Protein AF-A0A5M9JJH5-F1 (afdb_monomer_lite)

Secondary structure (DSSP, 8-state):
----------TT--PPPS----S---S---PPPPPTTS---SS-TT-----PPPPTT-EEEE--GGGHHHHHHHHHHHTTT-HHHHHHH-GGGGSHHHHHHHHHHHHHHHHHHHHHHTT-SS---EEEEEEEEEEETTEEEEEEEEEEEEE------SS-----SS----S------HHHHHHHH-TT--HHHHIIIIIHHHHHHHHHHTTS-EEEEEEEEE-GGGTTSSHHHHHHHHHHHHHHHHT-EEEEEEPTTTHHHHHHTT-EEEEEEEEEGGGSTT-TT--EEEEEEEEE--HHHHHHHHHTT--------

pLDDT: mean 75.4, std 25.7, range [24.25, 98.5]

Radius of gyration: 23.43 Å; chains: 1; bounding box: 76×48×74 Å

InterPro domains:
  IPR000182 GNAT domain [PF13508] (214-268)
  IPR000182 GNAT domain [PS51186] (164-299)
  IPR016181 Acyl-CoA N-acyltransferase [SSF55729] (57-274)
  IPR052523 Trichothecene Biosynthesis Acetyltransferases [PTHR42791] (56-299)

Organism: Monilinia fructicola (NCBI:txid38448)

Structure (mmCIF, N/CA/C/O backbone):
data_AF-A0A5M9JJH5-F1
#
_entry.id   AF-A0A5M9JJH5-F1
#
loop_
_atom_site.group_PDB
_atom_site.id
_atom_site.type_symbol
_atom_site.label_atom_id
_atom_site.label_alt_id
_atom_site.label_comp_id
_atom_site.label_asym_id
_atom_site.label_entity_id
_atom_site.label_seq_id
_atom_site.pdbx_PDB_ins_code
_atom_site.Cartn_x
_atom_site.Cartn_y
_atom_site.Cartn_z
_atom_site.occupancy
_atom_site.B_iso_or_equiv
_atom_site.auth_seq_id
_atom_site.auth_comp_id
_atom_site.auth_asym_id
_atom_site.auth_atom_id
_atom_site.pdbx_PDB_model_num
ATOM 1 N N . MET A 1 1 ? 22.892 1.926 -42.887 1.00 32.06 1 MET A N 1
ATOM 2 C CA . MET A 1 1 ? 23.538 0.620 -42.668 1.00 32.06 1 MET A CA 1
ATOM 3 C C . MET A 1 1 ? 22.404 -0.319 -42.321 1.00 32.06 1 MET A C 1
ATOM 5 O O . MET A 1 1 ? 21.942 -0.323 -41.190 1.00 32.06 1 MET A O 1
ATOM 9 N N . GLU A 1 2 ? 21.822 -0.912 -43.356 1.00 24.25 2 GLU A N 1
ATOM 10 C CA . GLU A 1 2 ? 20.716 -1.862 -43.245 1.00 24.25 2 GLU A CA 1
ATOM 11 C C . GLU A 1 2 ? 21.278 -3.147 -42.627 1.00 24.25 2 GLU A C 1
ATOM 13 O O . GLU A 1 2 ? 22.281 -3.666 -43.114 1.00 24.25 2 GLU A O 1
ATOM 18 N N . MET A 1 3 ? 20.700 -3.607 -41.517 1.00 24.28 3 MET A N 1
ATOM 19 C CA . MET A 1 3 ? 20.957 -4.950 -40.998 1.00 24.28 3 MET A CA 1
ATOM 20 C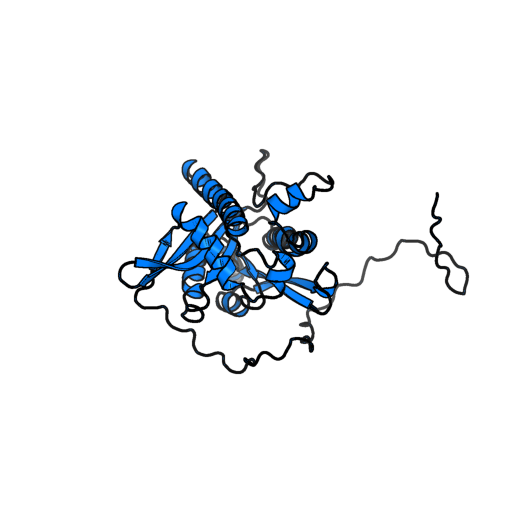 C . MET A 1 3 ? 19.825 -5.846 -41.477 1.00 24.28 3 MET A C 1
ATOM 22 O O . MET A 1 3 ? 18.683 -5.708 -41.042 1.00 24.28 3 MET A O 1
ATOM 26 N N . GLU A 1 4 ? 20.170 -6.723 -42.414 1.00 26.84 4 GLU A N 1
ATOM 27 C CA . GLU A 1 4 ? 19.338 -7.822 -42.878 1.00 26.84 4 GLU A CA 1
ATOM 28 C C . GLU A 1 4 ? 19.065 -8.802 -41.728 1.00 26.84 4 GLU A C 1
ATOM 30 O O . GLU A 1 4 ? 19.949 -9.154 -40.947 1.00 26.84 4 GLU A O 1
ATOM 35 N N . MET A 1 5 ? 17.808 -9.220 -41.626 1.00 27.16 5 MET A N 1
ATOM 36 C CA . MET A 1 5 ? 17.307 -10.176 -40.647 1.00 27.16 5 MET A CA 1
ATOM 37 C C . MET A 1 5 ? 17.487 -11.585 -41.228 1.00 27.16 5 MET A C 1
ATOM 39 O O . MET A 1 5 ? 16.765 -11.974 -42.146 1.00 27.16 5 MET A O 1
ATOM 43 N N . GLU A 1 6 ? 18.476 -12.338 -40.738 1.00 28.30 6 GLU A N 1
ATOM 44 C CA . GLU A 1 6 ? 18.686 -13.737 -41.130 1.00 28.30 6 GLU A CA 1
ATOM 45 C C . GLU A 1 6 ? 17.509 -14.610 -40.665 1.00 28.30 6 GLU A C 1
ATOM 47 O O . GLU A 1 6 ? 17.193 -14.700 -39.477 1.00 28.30 6 GLU A O 1
ATOM 52 N N . MET A 1 7 ? 16.855 -15.272 -41.622 1.00 31.39 7 MET A N 1
ATOM 53 C CA . MET A 1 7 ? 15.840 -16.289 -41.363 1.00 31.39 7 MET A CA 1
ATOM 54 C C . MET A 1 7 ? 16.507 -17.624 -41.018 1.00 31.39 7 MET A C 1
ATOM 56 O O . MET A 1 7 ? 17.277 -18.167 -41.810 1.00 31.39 7 MET A O 1
ATOM 60 N N . VAL A 1 8 ? 16.166 -18.186 -39.858 1.00 33.19 8 VAL A N 1
ATOM 61 C CA . VAL A 1 8 ? 16.552 -19.547 -39.465 1.00 33.19 8 VAL A CA 1
ATOM 62 C C . VAL A 1 8 ? 15.712 -20.548 -40.265 1.00 33.19 8 VAL A C 1
ATOM 64 O O . VAL A 1 8 ? 14.492 -20.595 -40.123 1.00 33.19 8 VAL A O 1
ATOM 67 N N . VAL A 1 9 ? 16.371 -21.339 -41.114 1.00 36.34 9 VAL A N 1
ATOM 68 C CA . VAL A 1 9 ? 15.777 -22.428 -41.908 1.00 36.34 9 VAL A CA 1
ATOM 69 C C . VAL A 1 9 ? 16.130 -23.760 -41.246 1.00 36.34 9 VAL A C 1
ATOM 71 O O . VAL A 1 9 ? 17.288 -23.982 -40.889 1.00 36.34 9 VAL A O 1
ATOM 74 N N . ASP A 1 10 ? 15.163 -24.657 -41.079 1.00 46.28 10 ASP A N 1
ATOM 75 C CA . ASP A 1 10 ? 15.410 -26.023 -40.623 1.00 46.28 10 ASP A CA 1
ATOM 76 C C . ASP A 1 10 ? 15.850 -26.938 -41.784 1.00 46.28 10 ASP A C 1
ATOM 78 O O . ASP A 1 10 ? 15.651 -26.652 -42.969 1.00 46.28 10 ASP A O 1
ATOM 82 N N . GLY A 1 11 ? 16.505 -28.053 -41.439 1.00 45.31 11 GLY A N 1
ATOM 83 C CA . GLY A 1 11 ? 17.268 -28.922 -42.350 1.00 45.31 11 GLY A CA 1
ATOM 84 C C . GLY A 1 11 ? 16.489 -29.654 -43.453 1.00 45.31 11 GLY A C 1
ATOM 85 O O . GLY A 1 11 ? 17.052 -30.556 -44.062 1.00 45.31 11 GLY A O 1
ATOM 86 N N . ASN A 1 12 ? 15.234 -29.281 -43.723 1.00 49.31 12 ASN A N 1
ATOM 87 C CA . ASN A 1 12 ? 14.407 -29.830 -44.802 1.00 49.31 12 ASN A CA 1
ATOM 88 C C . ASN A 1 12 ? 13.787 -28.765 -45.735 1.00 49.31 12 ASN A C 1
ATOM 90 O O . ASN A 1 12 ? 13.032 -29.131 -46.634 1.00 49.31 12 ASN A O 1
ATOM 94 N N . GLY A 1 13 ? 14.114 -27.474 -45.587 1.00 39.94 13 GLY A N 1
ATOM 95 C CA . GLY A 1 13 ? 13.860 -26.466 -46.627 1.00 39.94 13 GLY A CA 1
ATOM 96 C C . GLY A 1 13 ? 12.387 -26.171 -46.948 1.00 39.94 13 GLY A C 1
ATOM 97 O O . GLY A 1 13 ? 12.059 -25.959 -48.116 1.00 39.94 13 GLY A O 1
ATOM 98 N N . VAL A 1 14 ? 11.499 -26.128 -45.945 1.00 40.59 14 VAL A N 1
ATOM 99 C CA . VAL A 1 14 ? 10.090 -25.726 -46.128 1.00 40.59 14 VAL A CA 1
ATOM 100 C C . VAL A 1 14 ? 9.778 -24.461 -45.311 1.00 40.59 14 VAL A C 1
ATOM 102 O O . VAL A 1 14 ? 9.978 -24.467 -44.100 1.00 40.59 14 VAL A O 1
ATOM 105 N N . PRO A 1 15 ? 9.251 -23.381 -45.921 1.00 32.69 15 PRO A N 1
ATOM 106 C CA . PRO A 1 15 ? 8.859 -22.177 -45.188 1.00 32.69 15 PRO A CA 1
ATOM 107 C C . PRO A 1 15 ? 7.566 -22.411 -44.385 1.00 32.69 15 PRO A C 1
ATOM 109 O O . PRO A 1 15 ? 6.549 -22.818 -44.950 1.00 32.69 15 PRO A O 1
ATOM 112 N N . GLN A 1 16 ? 7.575 -22.139 -43.074 1.00 33.06 16 GLN A N 1
ATOM 113 C CA . GLN A 1 16 ? 6.372 -22.216 -42.235 1.00 33.06 16 GLN A CA 1
ATOM 114 C C . GLN A 1 16 ? 5.594 -20.888 -42.218 1.00 33.06 16 GLN A C 1
ATOM 116 O O . GLN A 1 16 ? 6.149 -19.823 -41.965 1.00 33.06 16 GLN A O 1
ATOM 121 N N . SER A 1 17 ? 4.288 -20.973 -42.490 1.00 31.92 17 SER A N 1
ATOM 122 C CA . SER A 1 17 ? 3.314 -19.870 -42.472 1.00 31.92 17 SER A CA 1
ATOM 123 C C . SER A 1 17 ? 2.729 -19.654 -41.062 1.00 31.92 17 SER A C 1
ATOM 125 O O . SER A 1 17 ? 2.442 -20.640 -40.379 1.00 31.92 17 SER A O 1
ATOM 127 N N . PRO A 1 18 ? 2.453 -18.409 -40.624 1.00 32.44 18 PRO A N 1
ATOM 128 C CA . PRO A 1 18 ? 2.068 -18.110 -39.247 1.00 32.44 18 PRO A CA 1
ATOM 129 C C . PRO A 1 18 ? 0.543 -18.110 -39.046 1.00 32.44 18 PRO A C 1
ATOM 131 O O . PRO A 1 18 ? -0.038 -17.053 -38.877 1.00 32.44 18 PRO A O 1
ATOM 134 N N . HIS A 1 19 ? -0.132 -19.266 -39.033 1.00 29.44 19 HIS A N 1
ATOM 135 C CA . HIS A 1 19 ? -1.530 -19.350 -38.560 1.00 29.44 19 HIS A CA 1
ATOM 136 C C . HIS A 1 19 ? -1.913 -20.763 -38.089 1.00 29.44 19 HIS A C 1
ATOM 138 O O . HIS A 1 19 ? -2.525 -21.503 -38.846 1.00 29.44 19 HIS A O 1
ATOM 144 N N . THR A 1 20 ? -1.612 -21.120 -36.832 1.00 28.53 20 THR A N 1
ATOM 145 C CA . THR A 1 20 ? -2.436 -22.054 -36.022 1.00 28.53 20 THR A CA 1
ATOM 146 C C . THR A 1 20 ? -1.945 -22.099 -34.571 1.00 28.53 20 THR A C 1
ATOM 148 O O . THR A 1 20 ? -1.118 -22.930 -34.220 1.00 28.53 20 THR A O 1
ATOM 151 N N . LEU A 1 21 ? -2.473 -21.232 -33.705 1.00 28.77 21 LEU A N 1
ATOM 152 C CA . LEU A 1 21 ? -2.445 -21.427 -32.248 1.00 28.77 21 LEU A CA 1
ATOM 153 C C . LEU A 1 21 ? -3.796 -20.990 -31.670 1.00 28.77 21 LEU A C 1
ATOM 155 O O . LEU A 1 21 ? -3.929 -19.979 -30.994 1.00 28.77 21 LEU A O 1
ATOM 159 N N . SER A 1 22 ? -4.828 -21.763 -31.992 1.00 30.72 22 SER A N 1
ATOM 160 C CA . SER A 1 22 ? -6.084 -21.800 -31.247 1.00 30.72 22 SER A CA 1
ATOM 161 C C . SER A 1 22 ? -6.379 -23.266 -30.950 1.00 30.72 22 SER A C 1
ATOM 163 O O . SER A 1 22 ? -6.164 -24.120 -31.808 1.00 30.72 22 SER A O 1
ATOM 165 N N . ALA A 1 23 ? -6.842 -23.526 -29.728 1.00 29.17 23 ALA A N 1
ATOM 166 C CA . ALA A 1 23 ? -7.040 -24.824 -29.082 1.00 29.17 23 ALA A CA 1
ATOM 167 C C . ALA A 1 23 ? -5.772 -25.469 -28.499 1.00 29.17 23 ALA A C 1
ATOM 169 O O . ALA A 1 23 ? -5.137 -26.289 -29.158 1.00 29.17 23 ALA A O 1
ATOM 170 N N . LYS A 1 24 ? -5.466 -25.147 -27.226 1.00 26.84 24 LYS A N 1
ATOM 171 C CA . LYS A 1 24 ? -4.917 -26.094 -26.223 1.00 26.84 24 LYS A CA 1
ATOM 172 C C . LYS A 1 24 ? -4.717 -25.504 -24.811 1.00 26.84 24 LYS A C 1
ATOM 174 O O . LYS A 1 24 ? -3.688 -25.748 -24.213 1.00 26.84 24 LYS A O 1
ATOM 179 N N . TYR A 1 25 ? -5.698 -24.817 -24.216 1.00 26.05 25 TYR A N 1
ATOM 180 C CA . TYR A 1 25 ? -5.723 -24.651 -22.747 1.00 26.05 25 TYR A CA 1
ATOM 181 C C . TYR A 1 25 ? -7.154 -24.694 -22.214 1.00 26.05 25 TYR A C 1
ATOM 183 O O . TYR A 1 25 ? -7.771 -23.694 -21.873 1.00 26.05 25 TYR A O 1
ATOM 191 N N . SER A 1 26 ? -7.690 -25.907 -22.159 1.00 25.95 26 SER A N 1
ATOM 192 C CA . SER A 1 26 ? -8.779 -26.256 -21.258 1.00 25.95 26 SER A CA 1
ATOM 193 C C . SER A 1 26 ? -8.407 -27.613 -20.685 1.00 25.95 26 SER A C 1
ATOM 195 O O . SER A 1 26 ? -8.472 -28.592 -21.419 1.00 25.95 26 SER A O 1
ATOM 197 N N . THR A 1 27 ? -7.876 -27.648 -19.456 1.00 25.95 27 THR A N 1
ATOM 198 C CA . THR A 1 27 ? -7.946 -28.760 -18.483 1.00 25.95 27 THR A CA 1
ATOM 199 C C . THR A 1 27 ? -7.231 -28.339 -17.188 1.00 25.95 27 THR A C 1
ATOM 201 O O . THR A 1 27 ? -6.020 -28.180 -17.170 1.00 25.95 27 THR A O 1
ATOM 204 N N . MET A 1 28 ? -8.038 -28.178 -16.135 1.00 25.42 28 MET A N 1
ATOM 205 C CA . MET A 1 28 ? -7.792 -28.412 -14.702 1.00 25.42 28 MET A CA 1
ATOM 206 C C . MET A 1 28 ? -6.570 -27.809 -13.983 1.00 25.42 28 MET A C 1
ATOM 208 O O . MET A 1 28 ? -5.410 -28.077 -14.274 1.00 25.42 28 MET A O 1
ATOM 212 N N . ALA A 1 29 ? -6.910 -27.090 -12.911 1.00 33.28 29 ALA A N 1
ATOM 213 C CA . ALA A 1 29 ? -6.044 -26.614 -11.849 1.00 33.28 29 ALA A CA 1
ATOM 214 C C . ALA A 1 29 ? -5.210 -27.736 -11.206 1.00 33.28 29 ALA A C 1
ATOM 216 O O . ALA A 1 29 ? -5.748 -28.692 -10.646 1.00 33.28 29 ALA A O 1
ATOM 217 N N . ALA A 1 30 ? -3.895 -27.544 -11.207 1.00 24.77 30 ALA A N 1
ATOM 218 C CA . ALA A 1 30 ? -2.965 -28.156 -10.271 1.00 24.77 30 ALA A CA 1
ATOM 219 C C . ALA A 1 30 ? -2.067 -27.038 -9.725 1.00 24.77 30 ALA A C 1
ATOM 221 O O . ALA A 1 30 ? -1.594 -26.196 -10.487 1.00 24.77 30 ALA A O 1
ATOM 222 N N . ALA A 1 31 ? -1.878 -27.000 -8.404 1.00 26.27 31 ALA A N 1
ATOM 223 C CA . ALA A 1 31 ? -0.967 -26.056 -7.766 1.00 26.27 31 ALA A CA 1
ATOM 224 C C . ALA A 1 31 ? 0.457 -26.233 -8.334 1.00 26.27 31 ALA A C 1
ATOM 226 O O . ALA A 1 31 ? 0.887 -27.378 -8.511 1.00 26.27 31 ALA A O 1
ATOM 227 N N . PRO A 1 32 ? 1.193 -25.145 -8.628 1.00 32.25 32 PRO A N 1
ATOM 228 C CA . PRO A 1 32 ? 2.551 -25.256 -9.142 1.00 32.25 32 PRO A CA 1
ATOM 229 C C . PRO A 1 32 ? 3.484 -25.892 -8.095 1.00 32.25 32 PRO A C 1
ATOM 231 O O . PRO A 1 32 ? 3.280 -25.709 -6.889 1.00 32.25 32 PRO A O 1
ATOM 234 N N . PRO A 1 33 ? 4.506 -26.651 -8.530 1.00 28.66 33 PRO A N 1
ATOM 235 C CA . PRO A 1 33 ? 5.471 -27.265 -7.627 1.00 28.66 33 PRO A CA 1
ATOM 236 C C . PRO A 1 33 ? 6.243 -26.193 -6.845 1.00 28.66 33 PRO A C 1
ATOM 238 O O . PRO A 1 33 ? 6.634 -25.160 -7.387 1.00 28.66 33 PRO A O 1
ATOM 241 N N . SER A 1 34 ? 6.474 -26.456 -5.558 1.00 33.91 34 SER A N 1
ATOM 242 C CA . SER A 1 34 ? 7.257 -25.610 -4.654 1.00 33.91 34 SER A CA 1
ATOM 243 C C . SER A 1 34 ? 8.650 -25.315 -5.225 1.00 33.91 34 SER A C 1
ATOM 245 O O . SER A 1 34 ? 9.389 -26.244 -5.550 1.00 33.91 34 SER A O 1
ATOM 247 N N . ASN A 1 35 ? 9.009 -24.032 -5.320 1.00 39.19 35 ASN A N 1
ATOM 248 C CA . ASN A 1 35 ? 10.294 -23.557 -5.834 1.00 39.19 35 ASN A CA 1
ATOM 249 C C . ASN A 1 35 ? 11.454 -23.951 -4.883 1.00 39.19 35 ASN A C 1
ATOM 251 O O . ASN A 1 35 ? 11.469 -23.489 -3.741 1.00 39.19 35 ASN A O 1
ATOM 255 N N . PRO A 1 36 ? 12.436 -24.766 -5.317 1.00 32.47 36 PRO A N 1
ATOM 256 C CA . PRO A 1 36 ? 13.518 -25.266 -4.461 1.00 32.47 36 PRO A CA 1
ATOM 257 C C . PRO A 1 36 ? 14.659 -24.258 -4.207 1.00 32.47 36 PRO A C 1
ATOM 259 O O . PRO A 1 36 ? 15.616 -24.605 -3.520 1.00 32.47 36 PRO A O 1
ATOM 262 N N . HIS A 1 37 ? 14.579 -23.030 -4.740 1.00 35.00 37 HIS A N 1
ATOM 263 C CA . HIS A 1 37 ? 15.648 -22.019 -4.665 1.00 35.00 37 HIS A CA 1
ATOM 264 C C . HIS A 1 37 ? 15.347 -20.798 -3.780 1.00 35.00 37 HIS A C 1
ATOM 266 O O . HIS A 1 37 ? 16.079 -19.815 -3.835 1.00 35.00 37 HIS A O 1
ATOM 272 N N . LEU A 1 38 ? 14.322 -20.850 -2.926 1.00 38.91 38 LEU A N 1
ATOM 273 C CA . LEU A 1 38 ? 14.238 -19.897 -1.815 1.00 38.91 38 LEU A CA 1
ATOM 274 C C . LEU A 1 38 ? 15.425 -20.150 -0.867 1.00 38.91 38 LEU A C 1
ATOM 276 O O . LEU A 1 38 ? 15.593 -21.296 -0.436 1.00 38.91 38 LEU A O 1
ATOM 280 N N . PRO A 1 39 ? 16.246 -19.140 -0.516 1.00 29.83 39 PRO A N 1
ATOM 281 C CA . PRO A 1 39 ? 17.215 -19.306 0.555 1.00 29.83 39 PRO A CA 1
ATOM 282 C C . PRO A 1 39 ? 16.475 -19.790 1.805 1.00 29.83 39 PRO A C 1
ATOM 284 O O . PRO A 1 39 ? 15.412 -19.275 2.162 1.00 29.83 39 PRO A O 1
ATOM 287 N N . SER A 1 40 ? 17.017 -20.821 2.454 1.00 30.72 40 SER A N 1
ATOM 288 C CA . SER A 1 40 ? 16.496 -21.336 3.714 1.00 30.72 40 SER A CA 1
ATOM 289 C C . SER A 1 40 ? 16.583 -20.232 4.764 1.00 30.72 40 SER A C 1
ATOM 291 O O . SER A 1 40 ? 17.630 -20.011 5.372 1.00 30.72 40 SER A O 1
ATOM 293 N N . ASN A 1 41 ? 15.481 -19.516 4.955 1.00 37.75 41 ASN A N 1
ATOM 294 C CA . ASN A 1 41 ? 15.308 -18.603 6.067 1.00 37.75 41 ASN A CA 1
ATOM 295 C C . ASN A 1 41 ? 15.400 -19.438 7.364 1.00 37.75 41 ASN A C 1
ATOM 297 O O . ASN A 1 41 ? 14.732 -20.474 7.443 1.00 37.75 41 ASN A O 1
ATOM 301 N N . PRO A 1 42 ? 16.170 -19.036 8.394 1.00 30.44 42 PRO A N 1
ATOM 302 C CA . PRO A 1 42 ? 16.177 -19.706 9.703 1.00 30.44 42 PRO A CA 1
ATOM 303 C C . PRO A 1 42 ? 14.802 -19.743 10.405 1.00 30.44 42 PRO A C 1
ATOM 305 O O . PRO A 1 42 ? 14.672 -20.304 11.492 1.00 30.44 42 PRO A O 1
ATOM 308 N N . HIS A 1 43 ? 13.758 -19.200 9.780 1.00 34.25 43 HIS A N 1
ATOM 309 C CA . HIS A 1 43 ? 12.361 -19.382 10.144 1.00 34.25 43 HIS A CA 1
ATOM 310 C C . HIS A 1 43 ? 11.675 -20.333 9.156 1.00 34.25 43 HIS A C 1
ATOM 312 O O . HIS A 1 43 ? 10.921 -19.920 8.274 1.00 34.25 43 HIS A O 1
ATOM 318 N N . THR A 1 44 ? 11.956 -21.628 9.305 1.00 28.41 44 THR A N 1
ATOM 319 C CA . THR A 1 44 ? 11.172 -22.701 8.689 1.00 28.41 44 THR A CA 1
ATOM 320 C C . THR A 1 44 ? 9.703 -22.612 9.108 1.00 28.41 44 THR A C 1
ATOM 322 O O . THR A 1 44 ? 9.358 -22.124 10.188 1.00 28.41 44 THR A O 1
ATOM 325 N N . LEU A 1 45 ? 8.836 -23.116 8.229 1.00 33.47 45 LEU A N 1
ATOM 326 C CA . LEU A 1 45 ? 7.370 -23.136 8.287 1.00 33.47 45 LEU A CA 1
ATOM 327 C C . LEU A 1 45 ? 6.760 -23.938 9.467 1.00 33.47 45 LEU A C 1
ATOM 329 O O . LEU A 1 45 ? 5.599 -24.326 9.398 1.00 33.47 45 LEU A O 1
ATOM 333 N N . ASP A 1 46 ? 7.505 -24.147 10.554 1.00 27.17 46 ASP A N 1
ATOM 334 C CA . ASP A 1 46 ? 7.125 -24.970 11.711 1.00 27.17 46 ASP A CA 1
ATOM 335 C C . ASP A 1 46 ? 6.789 -24.159 12.976 1.00 27.17 46 ASP A C 1
ATOM 337 O O . ASP A 1 46 ? 6.648 -24.713 14.065 1.00 27.17 46 ASP A O 1
ATOM 341 N N . SER A 1 47 ? 6.593 -22.840 12.876 1.00 31.56 47 SER A N 1
ATOM 342 C CA . SER A 1 47 ? 6.049 -22.067 14.003 1.00 31.56 47 SER A CA 1
ATOM 343 C C . SER A 1 47 ? 5.028 -21.018 13.566 1.00 31.56 47 SER A C 1
ATOM 345 O O . SER A 1 47 ? 5.256 -19.809 13.586 1.00 31.56 47 SER A O 1
ATOM 347 N N . VAL A 1 48 ? 3.816 -21.468 13.230 1.00 39.78 48 VAL A N 1
ATOM 348 C CA . VAL A 1 48 ? 2.647 -20.581 13.332 1.00 39.78 48 VAL A CA 1
ATOM 349 C C . VAL A 1 48 ? 2.351 -20.397 14.821 1.00 39.78 48 VAL A C 1
ATOM 351 O O . VAL A 1 48 ? 1.477 -21.044 15.391 1.00 39.78 48 VAL A O 1
ATOM 354 N N . GLY A 1 49 ? 3.127 -19.527 15.471 1.00 38.44 49 GLY A N 1
ATOM 355 C CA . GLY A 1 49 ? 2.793 -19.024 16.797 1.00 38.44 49 GLY A CA 1
ATOM 356 C C . GLY A 1 49 ? 1.410 -18.354 16.776 1.00 38.44 49 GLY A C 1
ATOM 357 O O . GLY A 1 49 ? 0.980 -17.865 15.720 1.00 38.44 49 GLY A O 1
ATOM 358 N N . PRO A 1 50 ? 0.693 -18.330 17.913 1.00 43.66 50 PRO A N 1
ATOM 359 C CA . PRO A 1 50 ? -0.602 -17.665 18.001 1.00 43.66 50 PRO A CA 1
ATOM 360 C C . PRO A 1 50 ? -0.483 -16.213 17.520 1.00 43.66 50 PRO A C 1
ATOM 362 O O . PRO A 1 50 ? 0.522 -15.546 17.768 1.00 43.66 50 PRO A O 1
ATOM 365 N N . LEU A 1 51 ? -1.503 -15.731 16.800 1.00 57.59 51 LEU A N 1
ATOM 366 C CA . LEU A 1 51 ? -1.634 -14.313 16.457 1.00 57.59 51 LEU A CA 1
ATOM 367 C C . LEU A 1 51 ? -1.511 -13.510 17.758 1.00 57.59 51 LEU A C 1
ATOM 369 O O . LEU A 1 51 ? -2.344 -13.667 18.650 1.00 57.59 51 LEU A O 1
ATOM 373 N N . GLY A 1 52 ? -0.452 -12.708 17.890 1.00 61.16 52 GLY A N 1
ATOM 374 C CA . GLY A 1 52 ? -0.257 -11.884 19.074 1.00 61.16 52 GLY A CA 1
ATOM 375 C C . GLY A 1 52 ? -1.429 -10.925 19.239 1.00 61.16 52 GLY A C 1
ATOM 376 O O . GLY A 1 52 ? -1.984 -10.421 18.260 1.00 61.16 52 GLY A O 1
ATOM 377 N N . THR A 1 53 ? -1.831 -10.691 20.483 1.00 71.56 53 THR A N 1
ATOM 378 C CA . THR A 1 53 ? -2.863 -9.705 20.789 1.00 71.56 53 THR A CA 1
ATOM 379 C C . THR A 1 53 ? -2.305 -8.294 20.604 1.00 71.56 53 THR A C 1
ATOM 381 O O . THR A 1 53 ? -1.186 -8.042 21.063 1.00 71.56 53 THR A O 1
ATOM 384 N N . PRO A 1 54 ? -3.078 -7.365 20.016 1.00 75.19 54 PRO A N 1
ATOM 385 C CA . PRO A 1 54 ? -2.698 -5.959 19.948 1.00 75.19 54 PRO A CA 1
ATOM 386 C C . PRO A 1 54 ? -2.315 -5.388 21.311 1.00 75.19 54 PRO A C 1
ATOM 388 O O . PRO A 1 54 ? -2.917 -5.784 22.317 1.00 75.19 54 PRO A O 1
ATOM 391 N N . PRO A 1 55 ? -1.358 -4.439 21.364 1.00 78.88 55 PRO A N 1
ATOM 392 C CA . PRO A 1 55 ? -1.093 -3.694 22.586 1.00 78.88 55 PRO A CA 1
ATOM 393 C C . PRO A 1 55 ? -2.397 -3.088 23.111 1.00 78.88 55 PRO A C 1
ATOM 395 O O . PRO A 1 55 ? -3.180 -2.538 22.336 1.00 78.88 55 PRO A O 1
ATOM 398 N N . LYS A 1 56 ? -2.639 -3.183 24.425 1.00 72.94 56 LYS A N 1
ATOM 399 C CA . LYS A 1 56 ? -3.890 -2.708 25.049 1.00 72.94 56 LYS A CA 1
ATOM 400 C C . LYS A 1 56 ? -4.165 -1.220 24.808 1.00 72.94 56 LYS A C 1
ATOM 402 O O . LYS A 1 56 ? -5.319 -0.813 24.837 1.00 72.94 56 LYS A O 1
ATOM 407 N N . GLU A 1 57 ? -3.121 -0.437 24.561 1.00 84.75 57 GLU A N 1
ATOM 408 C CA . GLU A 1 57 ? -3.187 1.012 24.350 1.00 84.75 57 GLU A CA 1
ATOM 409 C C . GLU A 1 57 ? -3.186 1.406 22.863 1.00 84.75 57 GLU A C 1
ATOM 411 O O . GLU A 1 57 ? -3.174 2.591 22.543 1.00 84.75 57 GLU A O 1
ATOM 416 N N . MET A 1 58 ? -3.206 0.435 21.942 1.00 93.88 58 MET A N 1
ATOM 417 C CA . MET A 1 58 ? -3.222 0.718 20.508 1.00 93.88 58 MET A CA 1
ATOM 418 C C . MET A 1 58 ? -4.599 1.212 20.052 1.00 93.88 58 MET A C 1
ATOM 420 O O . MET A 1 58 ? -5.624 0.595 20.360 1.00 93.88 58 MET A O 1
ATOM 424 N N . GLN A 1 59 ? -4.617 2.292 19.271 1.00 95.62 59 GLN A N 1
ATOM 425 C CA . GLN A 1 59 ? -5.835 2.866 18.694 1.00 95.62 59 GLN A CA 1
ATOM 426 C C . GLN A 1 59 ? -5.726 2.982 17.176 1.00 95.62 59 GLN A C 1
ATOM 428 O O . GLN A 1 59 ? -4.636 3.154 16.633 1.00 95.62 59 GLN A O 1
ATOM 433 N N . LEU A 1 60 ? -6.875 2.907 16.500 1.00 96.62 60 LEU A N 1
ATOM 434 C CA . LEU A 1 60 ? -6.989 3.210 15.078 1.00 96.62 60 LEU A CA 1
ATOM 435 C C . LEU A 1 60 ? -7.563 4.615 14.915 1.00 96.62 60 LEU A C 1
ATOM 437 O O . LEU A 1 60 ? -8.633 4.897 15.453 1.00 96.62 60 LEU A O 1
ATOM 441 N N . LEU A 1 61 ? -6.871 5.470 14.170 1.00 95.81 61 LEU A N 1
ATOM 442 C CA . LEU A 1 61 ? -7.269 6.851 13.902 1.00 95.81 61 LEU A CA 1
ATOM 443 C C . LEU A 1 61 ? -7.251 7.119 12.394 1.00 95.81 61 LEU A C 1
ATOM 445 O O . LEU A 1 61 ? -6.517 6.472 11.645 1.00 95.81 61 LEU A O 1
ATOM 449 N N . SER A 1 62 ? -8.029 8.098 11.941 1.00 93.62 62 SER A N 1
ATOM 450 C CA . SER A 1 62 ? -7.894 8.622 10.579 1.00 93.62 62 SER A CA 1
ATOM 451 C C . SER A 1 62 ? -6.562 9.357 10.429 1.00 93.62 62 SER A C 1
ATOM 453 O O . SER A 1 62 ? -6.134 10.063 11.345 1.00 93.62 62 SER A O 1
ATOM 455 N N . CYS A 1 63 ? -5.914 9.212 9.276 1.00 93.00 63 CYS A N 1
ATOM 456 C CA . CYS A 1 63 ? -4.742 10.022 8.955 1.00 93.00 63 CYS A CA 1
ATOM 457 C C . CYS A 1 63 ? -5.143 11.418 8.467 1.00 93.00 63 CYS A C 1
ATOM 459 O O . CYS A 1 63 ? -6.208 11.620 7.887 1.00 93.00 63 CYS A O 1
ATOM 461 N N . THR A 1 64 ? -4.231 12.363 8.651 1.00 90.38 64 THR A N 1
ATOM 462 C CA . THR A 1 64 ? -4.288 13.732 8.133 1.00 90.38 64 THR A CA 1
ATOM 463 C C . THR A 1 64 ? -3.083 14.006 7.233 1.00 90.38 64 THR A C 1
ATOM 465 O O . THR A 1 64 ? -2.154 13.202 7.159 1.00 90.38 64 THR A O 1
ATOM 468 N N . LYS A 1 65 ? -3.027 15.180 6.592 1.00 91.69 65 LYS A N 1
ATOM 469 C CA . LYS A 1 65 ? -1.843 15.582 5.810 1.00 91.69 65 LYS A CA 1
ATOM 470 C C . LYS A 1 65 ? -0.546 15.607 6.636 1.00 91.69 65 LYS A C 1
ATOM 472 O O . LYS A 1 65 ? 0.521 15.362 6.085 1.00 91.69 65 LYS A O 1
ATOM 477 N N . ALA A 1 66 ? -0.631 15.847 7.948 1.00 94.06 66 ALA A N 1
ATOM 478 C CA . ALA A 1 66 ? 0.529 15.831 8.844 1.00 94.06 66 ALA A CA 1
ATOM 479 C C . ALA A 1 66 ? 1.130 14.424 9.034 1.00 94.06 66 ALA A C 1
ATOM 481 O O . ALA A 1 66 ? 2.280 14.297 9.441 1.00 94.06 66 ALA A O 1
ATOM 482 N N . ASP A 1 67 ? 0.372 13.372 8.718 1.00 96.06 67 ASP A N 1
ATOM 483 C CA . ASP A 1 67 ? 0.797 11.981 8.861 1.00 96.06 67 ASP A CA 1
ATOM 484 C C . ASP A 1 67 ? 1.560 11.454 7.635 1.00 96.06 67 ASP A C 1
ATOM 486 O O . ASP A 1 67 ? 2.222 10.426 7.729 1.00 96.06 67 ASP A O 1
ATOM 490 N N . LEU A 1 68 ? 1.493 12.136 6.487 1.00 95.81 68 LEU A N 1
ATOM 491 C CA . LEU A 1 68 ? 1.940 11.594 5.195 1.00 95.81 68 LEU A CA 1
ATOM 492 C C . LEU A 1 68 ? 3.430 11.230 5.161 1.00 95.81 68 LEU A C 1
ATOM 494 O O . LEU A 1 68 ? 3.789 10.201 4.590 1.00 95.81 68 LEU A O 1
ATOM 498 N N . TYR A 1 69 ? 4.292 12.033 5.793 1.00 97.06 69 TYR A N 1
ATOM 499 C CA . TYR A 1 69 ? 5.716 11.701 5.896 1.00 97.06 69 TYR A CA 1
ATOM 500 C C . TYR A 1 69 ? 5.924 10.431 6.735 1.00 97.06 69 TYR A C 1
ATOM 502 O O . TYR A 1 69 ? 6.696 9.556 6.357 1.00 97.06 69 TYR A O 1
ATOM 510 N N . ASN A 1 70 ? 5.178 10.278 7.836 1.00 97.06 70 ASN A N 1
ATOM 511 C CA . ASN A 1 70 ? 5.246 9.076 8.669 1.00 97.06 70 ASN A CA 1
ATOM 512 C C . ASN A 1 70 ? 4.727 7.835 7.933 1.00 97.06 70 ASN A C 1
ATOM 514 O O . ASN A 1 70 ? 5.247 6.751 8.165 1.00 97.06 70 ASN A O 1
ATOM 518 N N . ILE A 1 71 ? 3.754 7.976 7.025 1.00 97.25 71 ILE A N 1
ATOM 519 C CA . ILE A 1 71 ? 3.309 6.871 6.160 1.00 97.25 71 ILE A CA 1
ATOM 520 C C . ILE A 1 71 ? 4.447 6.436 5.225 1.00 97.25 71 ILE A C 1
ATOM 522 O O . ILE A 1 71 ? 4.738 5.244 5.155 1.00 97.25 71 ILE A O 1
ATOM 526 N N . ALA A 1 72 ? 5.126 7.383 4.564 1.00 96.75 72 ALA A N 1
ATOM 527 C CA . ALA A 1 72 ? 6.279 7.095 3.703 1.00 96.75 72 ALA A CA 1
ATOM 528 C C . ALA A 1 72 ? 7.431 6.434 4.470 1.00 96.75 72 ALA A C 1
ATOM 530 O O . ALA A 1 72 ? 7.961 5.411 4.036 1.00 96.75 72 ALA A O 1
ATOM 531 N N . LEU A 1 73 ? 7.768 6.965 5.646 1.00 97.56 73 LEU A N 1
ATOM 532 C CA . LEU A 1 73 ? 8.796 6.383 6.502 1.00 97.56 73 LEU A CA 1
ATOM 533 C C . LEU A 1 73 ? 8.416 4.967 6.954 1.00 97.56 73 LEU A C 1
ATOM 535 O O . LEU A 1 73 ? 9.250 4.066 6.942 1.00 97.56 73 LEU A O 1
ATOM 539 N N . LEU A 1 74 ? 7.159 4.749 7.337 1.00 97.31 74 LEU A N 1
ATOM 540 C CA . LEU A 1 74 ? 6.689 3.448 7.799 1.00 97.31 74 LEU A CA 1
ATOM 541 C C . LEU A 1 74 ? 6.685 2.395 6.684 1.00 97.31 74 LEU A C 1
ATOM 543 O O . LEU A 1 74 ? 7.035 1.245 6.946 1.00 97.31 74 LEU A O 1
ATOM 547 N N . GLU A 1 75 ? 6.309 2.776 5.460 1.00 95.69 75 GLU A N 1
ATOM 548 C CA . GLU A 1 75 ? 6.414 1.915 4.277 1.00 95.69 75 GLU A CA 1
ATOM 549 C C . GLU A 1 75 ? 7.870 1.519 4.026 1.00 95.69 75 GLU A C 1
ATOM 551 O O . GLU A 1 75 ? 8.162 0.331 3.903 1.00 95.69 75 GLU A O 1
ATOM 556 N N . HIS A 1 76 ? 8.792 2.486 4.048 1.00 95.44 76 HIS A N 1
ATOM 557 C CA . HIS A 1 76 ? 10.218 2.205 3.918 1.00 95.44 76 HIS A CA 1
ATOM 558 C C . HIS A 1 76 ? 10.709 1.233 4.999 1.00 95.44 76 HIS A C 1
ATOM 560 O O . HIS A 1 76 ? 11.277 0.200 4.659 1.00 95.44 76 HIS A O 1
ATOM 566 N N . LEU A 1 77 ? 10.440 1.508 6.280 1.00 96.44 77 LEU A N 1
ATOM 567 C CA . LEU A 1 77 ? 10.883 0.665 7.398 1.00 96.44 77 LEU A CA 1
ATOM 568 C C . LEU A 1 77 ? 10.312 -0.756 7.329 1.00 96.44 77 LEU A C 1
ATOM 570 O O . LEU A 1 77 ? 10.984 -1.713 7.705 1.00 96.44 77 LEU A O 1
ATOM 574 N N . ALA A 1 78 ? 9.071 -0.918 6.865 1.00 94.31 78 ALA A N 1
ATOM 575 C CA . ALA A 1 78 ? 8.449 -2.233 6.731 1.00 94.31 78 ALA A CA 1
ATOM 576 C C . ALA A 1 78 ? 9.137 -3.117 5.677 1.00 94.31 78 ALA A C 1
ATOM 578 O O . ALA A 1 78 ? 9.059 -4.341 5.783 1.00 94.31 78 ALA A O 1
ATOM 579 N N . PHE A 1 79 ? 9.822 -2.502 4.709 1.00 92.06 79 PHE A N 1
ATOM 580 C CA . PHE A 1 79 ? 10.483 -3.172 3.592 1.00 92.06 79 PHE A CA 1
ATOM 581 C C . PHE A 1 79 ? 11.981 -2.844 3.489 1.00 92.06 79 PHE A C 1
ATOM 583 O O . PHE A 1 79 ? 12.573 -3.090 2.446 1.00 92.06 79 PHE A O 1
ATOM 590 N N . GLU A 1 80 ? 12.619 -2.290 4.526 1.00 90.31 80 GLU A N 1
ATOM 591 C CA . GLU A 1 80 ? 14.004 -1.772 4.480 1.00 90.31 80 GLU A CA 1
ATOM 592 C C . GLU A 1 80 ? 15.034 -2.840 4.075 1.00 90.31 80 GLU A C 1
ATOM 594 O O . GLU A 1 80 ? 16.065 -2.527 3.487 1.00 90.31 80 GLU A O 1
ATOM 599 N N . HIS A 1 81 ? 14.746 -4.107 4.369 1.00 88.44 81 HIS A N 1
ATOM 600 C CA . HIS A 1 81 ? 15.616 -5.250 4.077 1.00 88.44 81 HIS A CA 1
ATOM 601 C C . HIS A 1 81 ? 14.969 -6.253 3.112 1.00 88.44 81 HIS A C 1
ATOM 603 O O . HIS A 1 81 ? 15.285 -7.441 3.142 1.00 88.44 81 HIS A O 1
ATOM 609 N N . ASP A 1 82 ? 14.015 -5.792 2.304 1.00 90.81 82 ASP A N 1
ATOM 610 C CA . ASP A 1 82 ? 13.349 -6.603 1.293 1.00 90.81 82 ASP A CA 1
ATOM 611 C C . ASP A 1 82 ? 14.041 -6.427 -0.065 1.00 90.81 82 ASP A C 1
ATOM 613 O O . ASP A 1 82 ? 14.019 -5.351 -0.662 1.00 90.81 82 ASP A O 1
ATOM 617 N N . GLU A 1 83 ? 14.651 -7.507 -0.552 1.00 92.12 83 GLU A N 1
ATOM 618 C CA . GLU A 1 83 ? 15.416 -7.539 -1.803 1.00 92.12 83 GLU A CA 1
ATOM 619 C C . GLU A 1 83 ? 14.582 -7.106 -3.018 1.00 92.12 83 GLU A C 1
ATOM 621 O O . GLU A 1 83 ? 15.063 -6.372 -3.880 1.00 92.12 83 GLU A O 1
ATOM 626 N N . PHE A 1 84 ? 13.309 -7.512 -3.067 1.00 93.12 84 PHE A N 1
ATOM 627 C CA . PHE A 1 84 ? 12.384 -7.091 -4.118 1.00 93.12 84 PHE A CA 1
ATOM 628 C C . PHE A 1 84 ? 12.181 -5.571 -4.106 1.00 93.12 84 PHE A C 1
ATOM 630 O O . PHE A 1 84 ? 12.268 -4.926 -5.149 1.00 93.12 84 PHE A O 1
ATOM 637 N N . SER A 1 85 ? 11.951 -4.989 -2.930 1.00 92.56 85 SER A N 1
ATOM 638 C CA . SER A 1 85 ? 11.765 -3.546 -2.766 1.00 92.56 85 SER A CA 1
ATOM 639 C C . SER A 1 85 ? 13.028 -2.752 -3.099 1.00 92.56 85 SER A C 1
ATOM 641 O O . SER A 1 85 ? 12.928 -1.672 -3.680 1.00 92.56 85 SER A O 1
ATOM 643 N N . ASP A 1 86 ? 14.209 -3.280 -2.773 1.00 93.94 86 ASP A N 1
ATOM 644 C CA . ASP A 1 86 ? 15.490 -2.686 -3.165 1.00 93.94 86 ASP A CA 1
ATOM 645 C C . ASP A 1 86 ? 15.667 -2.641 -4.684 1.00 93.94 86 ASP A C 1
ATOM 647 O O . ASP A 1 86 ? 16.125 -1.623 -5.207 1.00 93.94 86 ASP A O 1
ATOM 651 N N . LEU A 1 87 ? 15.297 -3.719 -5.381 1.00 95.75 87 LEU A N 1
ATOM 652 C CA . LEU A 1 87 ? 15.373 -3.800 -6.838 1.00 95.75 87 LEU A CA 1
ATOM 653 C C . LEU A 1 87 ? 14.329 -2.903 -7.516 1.00 95.75 87 LEU A C 1
ATOM 655 O O . LEU A 1 87 ? 14.658 -2.154 -8.431 1.00 95.75 87 LEU A O 1
ATOM 659 N N . ALA A 1 88 ? 13.074 -2.959 -7.069 1.00 93.62 88 ALA A N 1
ATOM 660 C CA . ALA A 1 88 ? 11.972 -2.236 -7.699 1.00 93.62 88 ALA A CA 1
ATOM 661 C C . ALA A 1 88 ? 12.042 -0.725 -7.443 1.00 93.62 88 ALA A C 1
ATOM 663 O O . ALA A 1 88 ? 11.943 0.073 -8.372 1.00 93.62 88 ALA A O 1
ATOM 664 N N . LEU A 1 89 ? 12.226 -0.317 -6.187 1.00 92.06 89 LEU A N 1
ATOM 665 C CA . LEU A 1 89 ? 12.070 1.078 -5.756 1.00 92.06 89 LEU A CA 1
ATOM 666 C C . LEU A 1 89 ? 13.405 1.783 -5.487 1.00 92.06 89 LEU A C 1
ATOM 668 O O . LEU A 1 89 ? 13.421 2.972 -5.175 1.00 92.06 89 LEU A O 1
ATOM 672 N N . GLY A 1 90 ? 14.520 1.061 -5.591 1.00 92.62 90 GLY A N 1
ATOM 673 C CA . GLY A 1 90 ? 15.852 1.580 -5.321 1.00 92.62 90 GLY A CA 1
ATOM 674 C C . GLY A 1 90 ? 16.234 1.544 -3.837 1.00 92.62 90 GLY A C 1
ATOM 675 O O . GLY A 1 90 ? 15.411 1.655 -2.919 1.00 92.62 90 GLY A O 1
ATOM 676 N N . ARG A 1 91 ? 17.541 1.417 -3.587 1.00 91.94 91 ARG A N 1
ATOM 677 C CA . ARG A 1 91 ? 18.125 1.317 -2.233 1.00 91.94 91 ARG A CA 1
ATOM 678 C C . ARG A 1 91 ? 18.078 2.629 -1.452 1.00 91.94 91 ARG A C 1
ATOM 680 O O . ARG A 1 91 ? 18.040 2.622 -0.228 1.00 91.94 91 ARG A O 1
ATOM 687 N N . GLU A 1 92 ? 18.039 3.761 -2.150 1.00 91.19 92 GLU A N 1
ATOM 688 C CA . GLU A 1 92 ? 17.986 5.095 -1.539 1.00 91.19 92 GLU A CA 1
ATOM 689 C C . GLU A 1 92 ? 16.550 5.572 -1.255 1.00 91.19 92 GLU A C 1
ATOM 691 O O . GLU A 1 92 ? 16.334 6.748 -0.953 1.00 91.19 92 GLU A O 1
ATOM 696 N N . ARG A 1 93 ? 15.542 4.687 -1.316 1.00 90.88 93 ARG A N 1
ATOM 697 C CA . ARG A 1 93 ? 14.132 5.050 -1.063 1.00 90.88 93 ARG A CA 1
ATOM 698 C C . ARG A 1 93 ? 13.863 5.575 0.356 1.00 90.88 93 ARG A C 1
ATOM 700 O O . ARG A 1 93 ? 12.856 6.236 0.576 1.00 90.88 93 ARG A O 1
ATOM 707 N N . GLY A 1 94 ? 14.764 5.296 1.300 1.00 93.50 94 GLY A N 1
ATOM 708 C CA . GLY A 1 94 ? 14.732 5.826 2.667 1.00 93.50 94 GLY A CA 1
ATOM 709 C C . GLY A 1 94 ? 15.398 7.194 2.846 1.00 93.50 94 GLY A C 1
ATOM 710 O O . GLY A 1 94 ? 15.418 7.712 3.959 1.00 93.50 94 GLY A O 1
ATOM 711 N N . SER A 1 95 ? 15.977 7.778 1.791 1.00 94.75 95 SER A N 1
ATOM 712 C CA . SER A 1 95 ? 16.573 9.115 1.866 1.00 94.75 95 SER A CA 1
ATOM 713 C C . SER A 1 95 ? 15.503 10.192 2.071 1.00 94.75 95 SER A C 1
ATOM 715 O O . SER A 1 95 ? 14.350 10.023 1.676 1.00 94.75 95 SER A O 1
ATOM 717 N N . GLU A 1 96 ? 15.890 11.332 2.646 1.00 95.19 96 GLU A N 1
ATOM 718 C CA . GLU A 1 96 ? 14.968 12.452 2.887 1.00 95.19 96 GLU A CA 1
ATOM 719 C C . GLU A 1 96 ? 14.287 12.940 1.596 1.00 95.19 96 GLU A C 1
ATOM 721 O O . GLU A 1 96 ? 13.097 13.255 1.585 1.00 95.19 96 GLU A O 1
ATOM 726 N N . GLU A 1 97 ? 15.028 12.952 0.485 1.00 93.00 97 GLU A N 1
ATOM 727 C CA . GLU A 1 97 ? 14.506 13.311 -0.834 1.00 93.00 97 GLU A CA 1
ATOM 728 C C . GLU A 1 97 ? 13.443 12.307 -1.304 1.00 93.00 97 GLU A C 1
ATOM 730 O O . GLU A 1 97 ? 12.322 12.704 -1.637 1.00 93.00 97 GLU A O 1
ATOM 735 N N . SER A 1 98 ? 13.761 11.009 -1.267 1.00 93.50 98 SER A N 1
ATOM 736 C CA . SER A 1 98 ? 12.856 9.932 -1.686 1.00 93.50 98 SER A CA 1
ATOM 737 C C . SER A 1 98 ? 11.592 9.873 -0.827 1.00 93.50 98 SER A C 1
ATOM 739 O O . SER A 1 98 ? 10.483 9.772 -1.358 1.00 93.50 98 SER A O 1
ATOM 741 N N . LEU A 1 99 ? 11.731 10.016 0.496 1.00 95.75 99 LEU A N 1
ATOM 742 C CA . LEU A 1 99 ? 10.601 10.094 1.423 1.00 95.75 99 LEU A CA 1
ATOM 743 C C . LEU A 1 99 ? 9.728 11.322 1.134 1.00 95.75 99 LEU A C 1
ATOM 745 O O . LEU A 1 99 ? 8.500 11.227 1.162 1.00 95.75 99 LEU A O 1
ATOM 749 N N . GLY A 1 100 ? 10.336 12.458 0.782 1.00 94.31 100 GLY A N 1
ATOM 750 C CA . GLY A 1 100 ? 9.625 13.663 0.360 1.00 94.31 100 GLY A CA 1
ATOM 751 C C . GLY A 1 100 ? 8.823 13.479 -0.934 1.00 94.31 100 GLY A C 1
ATOM 752 O O . GLY A 1 100 ? 7.687 13.955 -1.027 1.00 94.31 100 GLY A O 1
ATOM 753 N N . VAL A 1 101 ? 9.367 12.767 -1.927 1.00 91.75 101 VAL A N 1
ATOM 754 C CA . VAL A 1 101 ? 8.635 12.396 -3.154 1.00 91.75 101 VAL A CA 1
ATOM 755 C C . VAL A 1 101 ? 7.479 11.458 -2.818 1.00 91.75 101 VAL A C 1
ATOM 757 O O . VAL A 1 101 ? 6.336 11.722 -3.200 1.00 91.75 101 VAL A O 1
ATOM 760 N N . ARG A 1 102 ? 7.741 10.412 -2.031 1.00 92.69 102 ARG A N 1
ATOM 761 C CA . ARG A 1 102 ? 6.729 9.422 -1.655 1.00 92.69 102 ARG A CA 1
ATOM 762 C C . ARG A 1 102 ? 5.585 10.034 -0.842 1.00 92.69 102 ARG A C 1
ATOM 764 O O . ARG A 1 102 ? 4.416 9.753 -1.102 1.00 92.69 102 ARG A O 1
ATOM 771 N N . MET A 1 103 ? 5.893 10.963 0.062 1.00 95.00 103 MET A N 1
ATOM 772 C CA . MET A 1 103 ? 4.902 11.762 0.789 1.00 95.00 103 MET A CA 1
ATOM 773 C C . MET A 1 103 ? 3.959 12.511 -0.167 1.00 95.00 103 MET A C 1
ATOM 775 O O . MET A 1 103 ? 2.744 12.496 0.036 1.00 95.00 103 MET A O 1
ATOM 779 N N . LYS A 1 104 ? 4.488 13.153 -1.222 1.00 91.94 104 LYS A N 1
ATOM 780 C CA . LYS A 1 104 ? 3.667 13.866 -2.221 1.00 91.94 104 LYS A CA 1
ATOM 781 C C . LYS A 1 104 ? 2.753 12.913 -2.993 1.00 91.94 104 LYS A C 1
ATOM 783 O O . LYS A 1 104 ? 1.620 13.278 -3.296 1.00 91.94 104 LYS A O 1
ATOM 788 N N . GLN A 1 105 ? 3.213 11.698 -3.287 1.00 89.00 105 GLN A N 1
ATOM 789 C CA . GLN A 1 105 ? 2.384 10.675 -3.932 1.00 89.00 105 GLN A CA 1
ATOM 790 C C . GLN A 1 105 ? 1.214 10.254 -3.029 1.00 89.00 105 GLN A C 1
ATOM 792 O O . GLN A 1 105 ? 0.070 10.228 -3.483 1.00 89.00 105 GLN A O 1
ATOM 797 N N . PHE A 1 106 ? 1.460 10.020 -1.736 1.00 91.12 106 PHE A N 1
ATOM 798 C CA . PHE A 1 106 ? 0.383 9.744 -0.780 1.00 91.12 106 PHE A CA 1
ATOM 799 C C . PHE A 1 106 ? -0.565 10.933 -0.576 1.00 91.12 106 PHE A C 1
ATOM 801 O O . PHE A 1 106 ? -1.760 10.721 -0.357 1.00 91.12 106 PHE A O 1
ATOM 808 N N . ALA A 1 107 ? -0.065 12.170 -0.685 1.00 90.50 107 ALA A N 1
ATOM 809 C CA . ALA A 1 107 ? -0.888 13.375 -0.619 1.00 90.50 107 ALA A CA 1
ATOM 810 C C . ALA A 1 107 ? -1.946 13.399 -1.729 1.00 90.50 107 ALA A C 1
ATOM 812 O O . ALA A 1 107 ? -3.120 13.602 -1.427 1.00 90.50 107 ALA A O 1
ATOM 813 N N . LYS A 1 108 ? -1.549 13.117 -2.982 1.00 84.50 108 LYS A N 1
ATOM 814 C CA . LYS A 1 108 ? -2.469 13.063 -4.134 1.00 84.50 108 LYS A CA 1
ATOM 815 C C . LYS A 1 108 ? -3.643 12.115 -3.864 1.00 84.50 108 LYS A C 1
ATOM 817 O O . LYS A 1 108 ? -4.796 12.488 -4.057 1.00 84.50 108 LYS A O 1
ATOM 822 N N . PHE A 1 109 ? -3.347 10.928 -3.335 1.00 80.06 109 PHE A N 1
ATOM 823 C CA . PHE A 1 109 ? -4.355 9.925 -2.989 1.00 80.06 109 PHE A CA 1
ATOM 824 C C . PHE A 1 109 ? -5.332 10.400 -1.901 1.00 80.06 109 PHE A C 1
ATOM 826 O O . PHE A 1 109 ? -6.544 10.218 -2.024 1.00 80.06 109 PHE A O 1
ATOM 833 N N . LEU A 1 110 ? -4.821 11.026 -0.833 1.00 81.81 110 LEU A N 1
ATOM 834 C CA . LEU A 1 110 ? -5.660 11.538 0.255 1.00 81.81 110 LEU A CA 1
ATOM 835 C C . LEU A 1 110 ? -6.554 12.697 -0.219 1.00 81.81 110 LEU A C 1
ATOM 837 O O . LEU A 1 110 ? -7.733 12.753 0.124 1.00 81.81 110 LEU A O 1
ATOM 841 N N . GLU A 1 111 ? -6.011 13.603 -1.033 1.00 81.06 111 GLU A N 1
ATOM 842 C CA . GLU A 1 111 ? -6.727 14.770 -1.564 1.00 81.06 111 GLU A CA 1
ATOM 843 C C . GLU A 1 111 ? -7.878 14.380 -2.498 1.00 81.06 111 GLU A C 1
ATOM 845 O O . GLU A 1 111 ? -8.971 14.941 -2.392 1.00 81.06 111 GLU A O 1
ATOM 850 N N . GLN A 1 112 ? -7.675 13.376 -3.356 1.00 71.44 112 GLN A N 1
ATOM 851 C CA . GLN A 1 112 ? -8.737 12.811 -4.197 1.00 71.44 112 GLN A CA 1
ATOM 852 C C . GLN A 1 112 ? -9.897 12.242 -3.356 1.00 71.44 112 GLN A C 1
ATOM 854 O O . GLN A 1 112 ? -11.068 12.405 -3.713 1.00 71.44 112 GLN A O 1
ATOM 859 N N . GLY A 1 113 ? -9.591 11.623 -2.209 1.00 68.69 113 GLY A N 1
ATOM 860 C CA . GLY A 1 113 ? -10.591 11.154 -1.246 1.00 68.69 113 GLY A CA 1
ATOM 861 C C . GLY A 1 113 ? -11.377 12.283 -0.575 1.00 68.69 113 GLY A C 1
ATOM 862 O O . GLY A 1 113 ? -12.610 12.257 -0.560 1.00 68.69 113 GLY A O 1
ATOM 863 N N . GLU A 1 114 ? -10.685 13.302 -0.056 1.00 68.44 114 GLU A N 1
ATOM 864 C CA . GLU A 1 114 ? -11.318 14.463 0.591 1.00 68.44 114 GLU A CA 1
ATOM 865 C C . GLU A 1 114 ? -12.230 15.237 -0.370 1.00 68.44 114 GLU A C 1
ATOM 867 O O . GLU A 1 114 ? -13.328 15.657 0.009 1.00 68.44 114 GLU A O 1
ATOM 872 N N . GLN A 1 115 ? -11.788 15.429 -1.616 1.00 57.66 115 GLN A N 1
ATOM 873 C CA . GLN A 1 115 ? -12.553 16.156 -2.624 1.00 57.66 115 GLN A CA 1
ATOM 874 C C . GLN A 1 115 ? -13.845 15.418 -2.984 1.00 57.66 115 GLN A C 1
ATOM 876 O O . GLN A 1 115 ? -14.899 16.044 -3.090 1.00 57.66 115 GLN A O 1
ATOM 881 N N . SER A 1 116 ? -13.786 14.092 -3.096 1.00 56.53 116 SER A N 1
ATOM 882 C CA . SER A 1 116 ? -14.950 13.270 -3.421 1.00 56.53 116 SER A CA 1
ATOM 883 C C . SER A 1 116 ? -15.992 13.262 -2.296 1.00 56.53 116 SER A C 1
ATOM 885 O O . SER A 1 116 ? -17.188 13.321 -2.573 1.00 56.53 116 SER A O 1
ATOM 887 N N . GLN A 1 117 ? -15.571 13.297 -1.023 1.00 51.38 117 GLN A N 1
ATOM 888 C CA . GLN A 1 117 ? -16.482 13.387 0.132 1.00 51.38 117 GLN A CA 1
ATOM 889 C C . GLN A 1 117 ? -17.305 14.681 0.187 1.00 51.38 117 GLN A C 1
ATOM 891 O O . GLN A 1 117 ? -18.415 14.678 0.720 1.00 51.38 117 GLN A O 1
ATOM 896 N N . ARG A 1 118 ? -16.794 15.791 -0.359 1.00 52.31 118 ARG A N 1
ATOM 897 C CA . ARG A 1 118 ? -17.467 17.102 -0.311 1.00 52.31 118 ARG A CA 1
ATOM 898 C C . ARG A 1 118 ? -18.600 17.261 -1.328 1.00 52.31 118 ARG A C 1
ATOM 900 O O . ARG A 1 118 ? -19.379 18.199 -1.195 1.00 52.31 118 ARG A O 1
ATOM 907 N N . VAL A 1 119 ? -18.696 16.384 -2.330 1.00 50.06 119 VAL A N 1
ATOM 908 C CA . VAL A 1 119 ? -19.601 16.563 -3.484 1.00 50.06 119 VAL A CA 1
ATOM 909 C C . VAL A 1 119 ? -21.014 15.976 -3.266 1.00 50.06 119 VAL A C 1
ATOM 911 O O . VAL A 1 119 ? -21.919 16.292 -4.031 1.00 50.06 119 VAL A O 1
ATOM 914 N N . GLY A 1 120 ? -21.273 15.254 -2.169 1.00 39.09 120 GLY A N 1
ATOM 915 C CA . GLY A 1 120 ? -22.626 14.800 -1.797 1.00 39.09 120 GLY A CA 1
ATOM 916 C C . GLY A 1 120 ? -23.073 13.482 -2.453 1.00 39.09 120 GLY A C 1
ATOM 917 O O . GLY A 1 120 ? -22.532 13.055 -3.465 1.00 39.09 120 GLY A O 1
ATOM 918 N N . GLU A 1 121 ? -24.036 12.823 -1.797 1.00 39.41 121 GLU A N 1
ATOM 919 C CA . GLU A 1 121 ? -24.483 11.423 -1.930 1.00 39.41 121 GLU A CA 1
ATOM 920 C C . GLU A 1 121 ? -24.474 10.819 -3.351 1.00 39.41 121 GLU A C 1
ATOM 922 O O . GLU A 1 121 ? -25.408 10.948 -4.137 1.00 39.41 121 GLU A O 1
ATOM 927 N N . GLY A 1 122 ? -23.416 10.065 -3.629 1.00 41.31 122 GLY A N 1
ATOM 928 C CA . GLY A 1 122 ? -23.217 9.190 -4.781 1.00 41.31 122 GLY A CA 1
ATOM 929 C C . GLY A 1 122 ? -21.873 8.494 -4.575 1.00 41.31 122 GLY A C 1
ATOM 930 O O . GLY A 1 122 ? -20.993 9.092 -3.964 1.00 41.31 122 GLY A O 1
ATOM 931 N N . VAL A 1 123 ? -21.747 7.218 -4.958 1.00 44.34 123 VAL A N 1
ATOM 932 C CA . VAL A 1 123 ? -20.581 6.338 -4.704 1.00 44.34 123 VAL A CA 1
ATOM 933 C C . VAL A 1 123 ? -19.266 7.130 -4.721 1.00 44.34 123 VAL A C 1
ATOM 935 O O . VAL A 1 123 ? -18.847 7.616 -5.766 1.00 44.34 123 VAL A O 1
ATOM 938 N N . LEU A 1 124 ? -18.661 7.325 -3.544 1.00 49.38 124 LEU A N 1
ATOM 939 C CA . LEU A 1 124 ? -17.489 8.184 -3.396 1.00 49.38 124 LEU A CA 1
ATOM 940 C C . LEU A 1 124 ? -16.329 7.593 -4.201 1.00 49.38 124 LEU A C 1
ATOM 942 O O . LEU A 1 124 ? -15.853 6.512 -3.876 1.00 49.38 124 LEU A O 1
ATOM 946 N N . ALA A 1 125 ? -15.853 8.294 -5.226 1.00 55.09 125 ALA A N 1
ATOM 947 C CA . ALA A 1 125 ? -14.515 8.034 -5.743 1.00 55.09 125 ALA A CA 1
ATOM 948 C C . ALA A 1 125 ? -13.481 8.381 -4.649 1.00 55.09 125 ALA A C 1
ATOM 950 O O . ALA A 1 125 ? -13.759 9.159 -3.739 1.00 55.09 125 ALA A O 1
ATOM 951 N N . GLY A 1 126 ? -12.288 7.797 -4.698 1.00 69.12 126 GLY A N 1
ATOM 952 C CA . GLY A 1 126 ? -11.173 8.187 -3.828 1.00 69.12 126 GLY A CA 1
ATOM 953 C C . GLY A 1 126 ? -10.869 7.221 -2.683 1.00 69.12 126 GLY A C 1
ATOM 954 O O . GLY A 1 126 ? -11.374 6.097 -2.628 1.00 69.12 126 GLY A O 1
ATOM 955 N N . GLY A 1 127 ? -9.967 7.645 -1.795 1.00 84.31 127 GLY A N 1
ATOM 956 C CA . GLY A 1 127 ? -9.402 6.779 -0.768 1.00 84.31 127 GLY A CA 1
ATOM 957 C C . GLY A 1 127 ? -9.052 7.471 0.542 1.00 84.31 127 GLY A C 1
ATOM 958 O O . GLY A 1 127 ? -9.099 8.691 0.667 1.00 84.31 127 GLY A O 1
ATOM 959 N N . TRP A 1 128 ? -8.737 6.669 1.553 1.00 91.25 128 TRP A N 1
ATOM 960 C CA . TRP A 1 128 ? -8.370 7.138 2.887 1.00 91.25 128 TRP A CA 1
ATOM 961 C C . TRP A 1 128 ? -7.233 6.305 3.462 1.00 91.25 128 TRP A C 1
ATOM 963 O O . TRP A 1 128 ? -6.968 5.192 3.005 1.00 91.25 128 TRP A O 1
ATOM 973 N N . TYR A 1 129 ? -6.613 6.831 4.518 1.00 95.31 129 TYR A N 1
ATOM 974 C CA . TYR A 1 129 ? -5.696 6.074 5.357 1.00 95.31 129 TYR A CA 1
ATOM 975 C C . TYR A 1 129 ? -6.206 5.992 6.791 1.00 95.31 129 TYR A C 1
ATOM 977 O O . TYR A 1 129 ? -6.758 6.950 7.343 1.00 95.31 129 TYR A O 1
ATOM 985 N N . THR A 1 130 ? -5.958 4.846 7.407 1.00 96.75 130 THR A N 1
ATOM 986 C CA . THR A 1 130 ? -6.158 4.605 8.831 1.00 96.75 130 THR A CA 1
ATOM 987 C C . THR A 1 130 ? -4.816 4.254 9.442 1.00 96.75 130 THR A C 1
ATOM 989 O O . THR A 1 130 ? -4.165 3.309 8.997 1.00 96.75 130 THR A O 1
ATOM 992 N N . LYS A 1 131 ? -4.404 4.998 10.468 1.00 97.88 131 LYS A N 1
ATOM 993 C CA . LYS A 1 131 ? -3.187 4.731 11.235 1.00 97.88 131 LYS A CA 1
ATOM 994 C C . LYS A 1 131 ? -3.499 3.934 12.489 1.00 97.88 131 LYS A C 1
ATOM 996 O O . LYS A 1 131 ? -4.482 4.202 13.173 1.00 97.88 131 LYS A O 1
ATOM 1001 N N . ALA A 1 132 ? -2.630 2.985 12.804 1.00 98.31 132 ALA A N 1
ATOM 1002 C CA . ALA A 1 132 ? -2.532 2.383 14.120 1.00 98.31 132 ALA A CA 1
ATOM 1003 C C . ALA A 1 132 ? -1.469 3.135 14.919 1.00 98.31 132 ALA A C 1
ATOM 1005 O O . ALA A 1 132 ? -0.337 3.294 14.457 1.00 98.31 132 ALA A O 1
ATOM 1006 N N . VAL A 1 133 ? -1.834 3.580 16.112 1.00 97.69 133 VAL A N 1
ATOM 1007 C CA . VAL A 1 133 ? -0.979 4.384 16.986 1.00 97.69 133 VAL A CA 1
ATOM 1008 C C . VAL A 1 133 ? -0.855 3.742 18.361 1.00 97.69 133 VAL A C 1
ATOM 1010 O O . VAL A 1 133 ? -1.792 3.099 18.834 1.00 97.69 133 VAL A O 1
ATOM 1013 N N . VAL A 1 134 ? 0.307 3.903 18.986 1.00 95.38 134 VAL A N 1
ATOM 1014 C CA . VAL A 1 134 ? 0.582 3.578 20.395 1.00 95.38 134 VAL A CA 1
ATOM 1015 C C . VAL A 1 134 ? 1.099 4.827 21.109 1.00 95.38 134 VAL A C 1
ATOM 1017 O O . VAL A 1 134 ? 1.490 5.799 20.463 1.00 95.38 134 VAL A O 1
ATOM 1020 N N . TRP A 1 135 ? 1.085 4.813 22.441 1.00 92.38 135 TRP A N 1
ATOM 1021 C CA . TRP A 1 135 ? 1.506 5.945 23.259 1.00 92.38 135 TRP A CA 1
ATOM 1022 C C . TRP A 1 135 ? 2.811 5.600 23.965 1.00 92.38 135 TRP A C 1
ATOM 1024 O O . TRP A 1 135 ? 2.852 4.733 24.832 1.00 92.38 135 TRP A O 1
ATOM 1034 N N . GLU A 1 136 ? 3.886 6.298 23.613 1.00 89.62 136 GLU A N 1
ATOM 1035 C CA . GLU A 1 136 ? 5.203 6.117 24.223 1.00 89.62 136 GLU A CA 1
ATOM 1036 C C . GLU A 1 136 ? 5.631 7.412 24.909 1.00 89.62 136 GLU A C 1
ATOM 1038 O O . GLU A 1 136 ? 5.786 8.454 24.271 1.00 89.62 136 GLU A O 1
ATOM 1043 N N . GLY A 1 137 ? 5.787 7.383 26.236 1.00 87.25 137 GLY A N 1
ATOM 1044 C CA . GLY A 1 137 ? 6.189 8.573 26.998 1.00 87.25 137 GLY A CA 1
ATOM 1045 C C . GLY A 1 137 ? 5.243 9.769 26.816 1.00 87.25 137 GLY A C 1
ATOM 1046 O O . GLY A 1 137 ? 5.693 10.913 26.810 1.00 87.25 137 GLY A O 1
ATOM 1047 N N . GLY A 1 138 ? 3.945 9.506 26.614 1.00 87.75 138 GLY A N 1
ATOM 1048 C CA . GLY A 1 138 ? 2.927 10.530 26.356 1.00 87.75 138 GLY A CA 1
ATOM 1049 C C . GLY A 1 138 ? 2.900 11.070 24.922 1.00 87.75 138 GLY A C 1
ATOM 1050 O O . GLY A 1 138 ? 2.133 11.990 24.648 1.00 87.75 138 GLY A O 1
ATOM 1051 N N . LYS A 1 139 ? 3.709 10.520 24.008 1.00 90.62 139 LYS A N 1
ATOM 1052 C CA . LYS A 1 139 ? 3.703 10.875 22.586 1.00 90.62 139 LYS A CA 1
ATOM 1053 C C . LYS A 1 139 ? 2.964 9.824 21.770 1.00 90.62 139 LYS A C 1
ATOM 1055 O O . LYS A 1 139 ? 3.130 8.629 22.001 1.00 90.62 139 LYS A O 1
ATOM 1060 N N . GLU A 1 140 ? 2.184 10.288 20.802 1.00 93.19 140 GLU A N 1
ATOM 1061 C CA . GLU A 1 140 ? 1.584 9.434 19.780 1.00 93.19 140 GLU A CA 1
ATOM 1062 C C . GLU A 1 140 ? 2.680 8.912 18.842 1.00 93.19 140 GLU A C 1
ATOM 1064 O O . GLU A 1 140 ? 3.458 9.693 18.291 1.00 93.19 140 GLU A O 1
ATOM 1069 N N . VAL A 1 141 ? 2.734 7.594 18.663 1.00 94.94 141 VAL A N 1
ATOM 1070 C CA . VAL A 1 141 ? 3.664 6.916 17.758 1.00 94.94 141 VAL A CA 1
ATOM 1071 C C . VAL A 1 141 ? 2.858 6.090 16.768 1.00 94.94 141 VAL A C 1
ATOM 1073 O O . VAL A 1 141 ? 2.154 5.157 17.152 1.00 94.94 141 VAL A O 1
ATOM 1076 N N . MET A 1 142 ? 2.967 6.418 15.481 1.00 97.19 142 MET A N 1
ATOM 1077 C CA . MET A 1 142 ? 2.379 5.619 14.407 1.00 97.19 142 MET A CA 1
ATOM 1078 C C . MET A 1 142 ? 3.174 4.325 14.226 1.00 97.19 142 MET A C 1
ATOM 1080 O O . MET A 1 142 ? 4.373 4.350 13.964 1.00 97.19 142 MET A O 1
ATOM 1084 N N . VAL A 1 143 ? 2.492 3.188 14.344 1.00 97.75 143 VAL A N 1
ATOM 1085 C CA . VAL A 1 143 ? 3.098 1.847 14.263 1.00 97.75 143 VAL A CA 1
ATOM 1086 C C . VAL A 1 143 ? 2.507 0.984 13.156 1.00 97.75 143 VAL A C 1
ATOM 1088 O O . VAL A 1 143 ? 3.002 -0.110 12.895 1.00 97.75 143 VAL A O 1
ATOM 1091 N N . GLY A 1 144 ? 1.450 1.450 12.500 1.00 98.25 144 GLY A N 1
ATOM 1092 C CA . GLY A 1 144 ? 0.818 0.765 11.382 1.00 98.25 144 GLY A CA 1
ATOM 1093 C C . GLY A 1 144 ? -0.007 1.730 10.547 1.00 98.25 144 GLY A C 1
ATOM 1094 O O . GLY A 1 144 ? -0.473 2.747 11.058 1.00 98.25 144 GLY A O 1
ATOM 1095 N N . VAL A 1 145 ? -0.228 1.398 9.281 1.00 98.50 145 VAL A N 1
ATOM 1096 C CA . VAL A 1 145 ? -1.148 2.133 8.411 1.00 98.50 145 VAL A CA 1
ATOM 1097 C C . VAL A 1 145 ? -1.796 1.188 7.407 1.00 98.50 145 VAL A C 1
ATOM 1099 O O . VAL A 1 145 ? -1.162 0.245 6.931 1.00 98.50 145 VAL A O 1
ATOM 1102 N N . ALA A 1 146 ? -3.062 1.447 7.093 1.00 98.12 146 ALA A N 1
ATOM 1103 C CA . ALA A 1 146 ? -3.761 0.871 5.954 1.00 98.12 146 ALA A CA 1
ATOM 1104 C C . ALA A 1 146 ? -4.328 1.979 5.070 1.00 98.12 146 ALA A C 1
ATOM 1106 O O . ALA A 1 146 ? -4.887 2.941 5.594 1.00 98.12 146 ALA A O 1
ATOM 1107 N N . GLY A 1 147 ? -4.199 1.837 3.754 1.00 96.12 147 GLY A N 1
ATOM 1108 C CA . GLY A 1 147 ? -4.767 2.749 2.765 1.00 96.12 147 GLY A CA 1
ATOM 1109 C C . GLY A 1 147 ? -5.757 2.033 1.863 1.00 96.12 147 GLY A C 1
ATOM 1110 O O . GLY A 1 147 ? -5.436 0.982 1.311 1.00 96.12 147 GLY A O 1
ATOM 1111 N N . TRP A 1 148 ? -6.940 2.608 1.687 1.00 94.44 148 TRP A N 1
ATOM 1112 C CA . TRP A 1 148 ? -8.045 1.999 0.951 1.00 94.44 148 TRP A CA 1
ATOM 1113 C C . TRP A 1 148 ? -8.591 2.951 -0.101 1.00 94.44 148 TRP A C 1
ATOM 1115 O O . TRP A 1 148 ? -8.717 4.137 0.188 1.00 94.44 148 TRP A O 1
ATOM 1125 N N . SER A 1 149 ? -8.937 2.454 -1.287 1.00 90.44 149 SER A N 1
ATOM 1126 C CA . SER A 1 149 ? -9.641 3.231 -2.317 1.00 90.44 149 SER A CA 1
ATOM 1127 C C . SER A 1 149 ? -10.829 2.484 -2.886 1.00 90.44 149 SER A C 1
ATOM 1129 O O . SER A 1 149 ? -10.838 1.256 -2.969 1.00 90.44 149 SER A O 1
ATOM 1131 N N . LEU A 1 150 ? -11.836 3.248 -3.291 1.00 88.25 150 LEU A N 1
ATOM 1132 C CA . LEU A 1 150 ? -12.977 2.736 -4.029 1.00 88.25 150 LEU A CA 1
ATOM 1133 C C . LEU A 1 150 ? -12.648 2.675 -5.519 1.00 88.25 150 LEU A C 1
ATOM 1135 O O . LEU A 1 150 ? -12.112 3.627 -6.084 1.00 88.25 150 LEU A O 1
ATOM 1139 N N . GLY A 1 151 ? -12.994 1.552 -6.139 1.00 83.81 151 GLY A N 1
ATOM 1140 C CA . GLY A 1 151 ? -13.056 1.400 -7.585 1.00 83.81 151 GLY A CA 1
ATOM 1141 C C . GLY A 1 151 ? -14.472 1.024 -8.007 1.00 83.81 151 GLY A C 1
ATOM 1142 O O . GLY A 1 151 ? -15.197 0.341 -7.277 1.00 83.81 151 GLY A O 1
ATOM 1143 N N . SER A 1 152 ? -14.883 1.491 -9.179 1.00 72.31 152 SER A N 1
ATOM 1144 C CA . SER A 1 152 ? -16.173 1.150 -9.772 1.00 72.31 152 SER A CA 1
ATOM 1145 C C . SER A 1 152 ? -15.955 0.373 -11.059 1.00 72.31 152 SER A C 1
ATOM 1147 O O . SER A 1 152 ? -15.207 0.816 -11.929 1.00 72.31 152 SER A O 1
ATOM 1149 N N . GLY A 1 153 ? -16.646 -0.754 -11.195 1.00 59.62 153 GLY A N 1
ATOM 1150 C CA . GLY A 1 153 ? -16.760 -1.431 -12.476 1.00 59.62 153 GLY A CA 1
ATOM 1151 C C . GLY A 1 153 ? -17.644 -0.646 -13.449 1.00 59.62 153 GLY A C 1
ATOM 1152 O O . GLY A 1 153 ? -18.350 0.285 -13.049 1.00 59.62 153 GLY A O 1
ATOM 1153 N N . LYS A 1 154 ? -17.586 -0.973 -14.745 1.00 50.12 154 LYS A N 1
ATOM 1154 C CA . LYS A 1 154 ? -18.333 -0.244 -15.777 1.00 50.12 154 LYS A CA 1
ATOM 1155 C C . LYS A 1 154 ? -19.832 -0.534 -15.640 1.00 50.12 154 LYS A C 1
ATOM 1157 O O . LYS A 1 154 ? -20.334 -1.503 -16.193 1.00 50.12 154 LYS A O 1
ATOM 1162 N N . THR A 1 155 ? -20.590 0.348 -14.992 1.00 36.12 155 THR A N 1
ATOM 1163 C CA . THR A 1 155 ? -22.046 0.417 -15.202 1.00 36.12 155 THR A CA 1
ATOM 1164 C C . THR A 1 155 ? -22.430 1.708 -15.911 1.00 36.12 155 THR A C 1
ATOM 1166 O O . THR A 1 155 ? -22.329 2.802 -15.366 1.00 36.12 155 THR A O 1
ATOM 1169 N N . VAL A 1 156 ? -22.849 1.491 -17.157 1.00 36.97 156 VAL A N 1
ATOM 1170 C CA . VAL A 1 156 ? -23.402 2.359 -18.199 1.00 36.97 156 VAL A CA 1
ATOM 1171 C C . VAL A 1 156 ? -24.121 3.624 -17.714 1.00 36.97 156 VAL A C 1
ATOM 1173 O O . VAL A 1 156 ? -25.183 3.574 -17.098 1.00 36.97 156 VAL A O 1
ATOM 1176 N N . GLY A 1 157 ? -23.581 4.751 -18.167 1.00 29.53 157 GLY A N 1
ATOM 1177 C CA . GLY A 1 157 ? -24.251 6.022 -18.400 1.00 29.53 157 GLY A CA 1
ATOM 1178 C C . GLY A 1 157 ? -23.266 6.894 -19.167 1.00 29.53 157 GLY A C 1
ATOM 1179 O O . GLY A 1 157 ? -22.257 7.297 -18.602 1.00 29.53 157 GLY A O 1
ATOM 1180 N N . GLU A 1 158 ? -23.499 7.085 -20.466 1.00 35.25 158 GLU A N 1
ATOM 1181 C CA . GLU A 1 158 ? -22.700 7.959 -21.331 1.00 35.25 158 GLU A CA 1
ATOM 1182 C C . GLU A 1 158 ? -22.449 9.302 -20.630 1.00 35.25 158 GLU A C 1
ATOM 1184 O O . GLU A 1 158 ? -23.383 10.037 -20.310 1.00 35.25 158 GLU A O 1
ATOM 1189 N N . GLY A 1 159 ? -21.182 9.581 -20.335 1.00 31.20 159 GLY A N 1
ATOM 1190 C CA . GLY A 1 159 ? -20.776 10.748 -19.563 1.00 31.20 159 GLY A CA 1
ATOM 1191 C C . GLY A 1 159 ? -19.532 10.451 -18.746 1.00 31.20 159 GLY A C 1
ATOM 1192 O O . GLY A 1 159 ? -19.627 10.271 -17.536 1.00 31.20 159 GLY A O 1
ATOM 1193 N N . GLU A 1 160 ? -18.404 10.349 -19.453 1.00 42.53 160 GLU A N 1
ATOM 1194 C CA . GLU A 1 160 ? -17.031 10.584 -18.985 1.00 42.53 160 GLU A CA 1
ATOM 1195 C C . GLU A 1 160 ? -16.877 10.701 -17.462 1.00 42.53 160 GLU A C 1
ATOM 1197 O O . GLU A 1 160 ? -17.199 11.730 -16.863 1.00 42.53 160 GLU A O 1
ATOM 1202 N N . ARG A 1 161 ? -16.352 9.647 -16.836 1.00 34.66 161 ARG A N 1
ATOM 1203 C CA . ARG A 1 161 ? -15.593 9.756 -15.588 1.00 34.66 161 ARG A CA 1
ATOM 1204 C C . ARG A 1 161 ? -14.728 8.515 -15.424 1.00 34.66 161 ARG A C 1
ATOM 1206 O O . ARG A 1 161 ? -15.110 7.513 -14.827 1.00 34.66 161 ARG A O 1
ATOM 1213 N N . GLU A 1 162 ? -13.577 8.613 -16.064 1.00 29.95 162 GLU A N 1
ATOM 1214 C CA . GLU A 1 162 ? -12.395 7.807 -15.817 1.00 29.95 162 GLU A CA 1
ATOM 1215 C C . GLU A 1 162 ? -12.051 7.895 -14.324 1.00 29.95 162 GLU A C 1
ATOM 1217 O O . GLU A 1 162 ? -12.009 8.977 -13.733 1.00 29.95 162 GLU A O 1
ATOM 1222 N N . VAL A 1 163 ? -11.939 6.742 -13.669 1.00 39.34 163 VAL A N 1
ATOM 1223 C CA . VAL A 1 163 ? -11.517 6.676 -12.271 1.00 39.34 163 VAL A CA 1
ATOM 1224 C C . VAL A 1 163 ? -9.997 6.754 -12.286 1.00 39.34 163 VAL A C 1
ATOM 1226 O O . VAL A 1 163 ? -9.336 5.747 -12.523 1.00 39.34 163 VAL A O 1
ATOM 1229 N N . ASP A 1 164 ? -9.466 7.953 -12.046 1.00 36.50 164 ASP A N 1
ATOM 1230 C CA . ASP A 1 164 ? -8.033 8.232 -11.888 1.00 36.50 164 ASP A CA 1
ATOM 1231 C C . ASP A 1 164 ? -7.475 7.551 -10.626 1.00 36.50 164 ASP A C 1
ATOM 1233 O O . ASP A 1 164 ? -7.226 8.174 -9.588 1.00 36.50 164 ASP A O 1
ATOM 1237 N N . SER A 1 165 ? -7.281 6.239 -10.686 1.00 39.66 165 SER A N 1
ATOM 1238 C CA . SER A 1 165 ? -6.320 5.550 -9.833 1.00 39.66 165 SER A CA 1
ATOM 1239 C C . SER A 1 165 ? -5.008 5.442 -10.602 1.00 39.66 165 SER A C 1
ATOM 1241 O O . SER A 1 165 ? -4.924 4.649 -11.531 1.00 39.66 165 SER A O 1
ATOM 1243 N N . VAL A 1 166 ? -4.004 6.219 -10.159 1.00 40.03 166 VAL A N 1
ATOM 1244 C CA . VAL A 1 166 ? -2.703 6.461 -10.830 1.00 40.03 166 VAL A CA 1
ATOM 1245 C C . VAL A 1 166 ? -2.888 7.377 -12.058 1.00 40.03 166 VAL A C 1
ATOM 1247 O O . VAL A 1 166 ? -3.916 7.258 -12.712 1.00 40.03 166 VAL A O 1
ATOM 1250 N N . PRO A 1 167 ? -1.997 8.364 -12.331 1.00 33.53 167 PRO A N 1
ATOM 1251 C CA . PRO A 1 167 ? -2.156 9.241 -13.493 1.00 33.53 167 PRO A CA 1
ATOM 1252 C C . PRO A 1 167 ? -2.442 8.419 -14.745 1.00 33.53 167 PRO A C 1
ATOM 1254 O O . PRO A 1 167 ? -1.694 7.487 -15.037 1.00 33.53 167 PRO A O 1
ATOM 1257 N N . ASP A 1 168 ? -3.525 8.784 -15.427 1.00 31.56 168 ASP A N 1
ATOM 1258 C CA . ASP A 1 168 ? -3.894 8.336 -16.759 1.00 31.56 168 ASP A CA 1
ATOM 1259 C C . ASP A 1 168 ? -2.644 8.202 -17.650 1.00 31.56 168 ASP A C 1
ATOM 1261 O O . ASP A 1 168 ? -1.960 9.178 -17.969 1.00 31.56 168 ASP A O 1
ATOM 1265 N N . VAL A 1 169 ? -2.302 6.958 -17.992 1.00 43.22 169 VAL A N 1
ATOM 1266 C CA . VAL A 1 169 ? -1.346 6.639 -19.060 1.00 43.22 169 VAL A CA 1
ATOM 1267 C C . VAL A 1 169 ? -2.085 5.863 -20.147 1.00 43.22 169 VAL A C 1
ATOM 1269 O O . VAL A 1 169 ? -1.595 4.861 -20.661 1.00 43.22 169 VAL A O 1
ATOM 1272 N N . SER A 1 170 ? -3.287 6.315 -20.502 1.00 36.56 170 SER A N 1
ATOM 1273 C CA . SER A 1 170 ? -3.996 5.880 -21.701 1.00 36.56 170 SER A CA 1
ATOM 1274 C C . SER A 1 170 ? -3.700 6.782 -22.911 1.00 36.56 170 SER A C 1
ATOM 1276 O O . SER A 1 170 ? -4.519 6.948 -23.806 1.00 36.56 170 SER A O 1
ATOM 1278 N N . GLU A 1 171 ? -2.463 7.276 -23.035 1.00 34.31 171 GLU A N 1
ATOM 1279 C CA . GLU A 1 171 ? -1.897 7.621 -24.343 1.00 34.31 171 GLU A CA 1
ATOM 1280 C C . GLU A 1 171 ? -0.833 6.591 -24.729 1.00 34.31 171 GLU A C 1
ATOM 1282 O O . GLU A 1 171 ? 0.260 6.518 -24.166 1.00 34.31 171 GLU A O 1
ATOM 1287 N N . VAL A 1 172 ? -1.157 5.782 -25.736 1.00 35.81 172 VAL A N 1
ATOM 1288 C CA . VAL A 1 172 ? -0.232 4.846 -26.370 1.00 35.81 172 VAL A CA 1
ATOM 1289 C C . VAL A 1 172 ? 1.010 5.607 -26.865 1.00 35.81 172 VAL A C 1
ATOM 1291 O O . VAL A 1 172 ? 0.953 6.405 -27.799 1.00 35.81 172 VAL A O 1
ATOM 1294 N N . SER A 1 173 ? 2.157 5.277 -26.264 1.00 42.25 173 SER A N 1
ATOM 1295 C CA . SER A 1 173 ? 3.532 5.462 -26.756 1.00 42.25 173 SER A CA 1
ATOM 1296 C C . SER A 1 173 ? 4.061 6.894 -26.951 1.00 42.25 173 SER A C 1
ATOM 1298 O O . SER A 1 173 ? 4.374 7.321 -28.061 1.00 42.25 173 SER A O 1
ATOM 1300 N N . LYS A 1 174 ? 4.355 7.578 -25.841 1.00 53.56 174 LYS A N 1
ATOM 1301 C CA . LYS A 1 174 ? 5.588 8.379 -25.755 1.00 53.56 174 LYS A CA 1
ATOM 1302 C C . LYS A 1 174 ? 6.551 7.643 -24.832 1.00 53.56 174 LYS A C 1
ATOM 1304 O O . LYS A 1 174 ? 6.164 7.222 -23.747 1.00 53.56 174 LYS A O 1
ATOM 1309 N N . VAL A 1 175 ? 7.787 7.439 -25.283 1.00 72.06 175 VAL A N 1
ATOM 1310 C CA . VAL A 1 175 ? 8.868 6.970 -24.407 1.00 72.06 175 VAL A CA 1
ATOM 1311 C C . VAL A 1 175 ? 9.004 8.013 -23.299 1.00 72.06 175 VAL A C 1
ATOM 1313 O O . VAL A 1 175 ? 9.382 9.146 -23.595 1.00 72.06 175 VAL A O 1
ATOM 1316 N N . LYS A 1 176 ? 8.633 7.656 -22.064 1.00 83.25 176 LYS A N 1
ATOM 1317 C CA . LYS A 1 176 ? 8.766 8.542 -20.901 1.00 83.25 176 LYS A CA 1
ATOM 1318 C C . LYS A 1 176 ? 10.245 8.876 -20.702 1.00 83.25 176 LYS A C 1
ATOM 1320 O O . LYS A 1 176 ? 11.095 7.988 -20.830 1.00 83.25 176 LYS A O 1
ATOM 1325 N N . THR A 1 177 ? 10.569 10.132 -20.411 1.00 88.38 177 THR A N 1
ATOM 1326 C CA . THR A 1 177 ? 11.953 10.512 -20.100 1.00 88.38 177 THR A CA 1
ATOM 1327 C C . THR A 1 177 ? 12.375 9.946 -18.744 1.00 88.38 177 THR A C 1
ATOM 1329 O O . THR A 1 177 ? 11.547 9.499 -17.945 1.00 88.38 177 THR A O 1
ATOM 1332 N N . ARG A 1 178 ? 13.683 9.961 -18.454 1.00 84.25 178 ARG A N 1
ATOM 1333 C CA . ARG A 1 178 ? 14.188 9.505 -17.152 1.00 84.25 178 ARG A CA 1
ATOM 1334 C C . ARG A 1 178 ? 13.615 10.343 -16.010 1.00 84.25 178 ARG A C 1
ATOM 1336 O O . ARG A 1 178 ? 13.276 9.790 -14.974 1.00 84.25 178 ARG A O 1
ATOM 1343 N N . GLU A 1 179 ? 13.478 11.646 -16.220 1.00 85.56 179 GLU A N 1
ATOM 1344 C CA . GLU A 1 179 ? 12.932 12.588 -15.246 1.00 85.56 179 GLU A CA 1
ATOM 1345 C C . GLU A 1 179 ? 11.453 12.300 -14.964 1.00 85.56 179 GLU A C 1
ATOM 1347 O O . GLU A 1 179 ? 11.056 12.246 -13.805 1.00 85.56 179 GLU A O 1
ATOM 1352 N N . GLU A 1 180 ? 10.652 12.033 -16.002 1.00 86.88 180 GLU A N 1
ATOM 1353 C CA . GLU A 1 180 ? 9.246 11.642 -15.839 1.00 86.88 180 GLU A CA 1
ATOM 1354 C C . GLU A 1 180 ? 9.121 10.322 -15.063 1.00 86.88 180 GLU A C 1
ATOM 1356 O O . GLU A 1 180 ? 8.284 10.192 -14.170 1.00 86.88 180 GLU A O 1
ATOM 1361 N N . LEU A 1 181 ? 9.982 9.343 -15.358 1.00 86.38 181 LEU A N 1
ATOM 1362 C CA . LEU A 1 181 ? 10.020 8.078 -14.623 1.00 86.38 181 LEU A CA 1
ATOM 1363 C C . LEU A 1 181 ? 10.458 8.266 -13.165 1.00 86.38 181 LEU A C 1
ATOM 1365 O O . LEU A 1 181 ? 9.867 7.650 -12.281 1.00 86.38 181 LEU A O 1
ATOM 1369 N N . ASP A 1 182 ? 11.440 9.129 -12.898 1.00 85.75 182 ASP A N 1
ATOM 1370 C CA . ASP A 1 182 ? 11.892 9.443 -11.540 1.00 85.75 182 ASP A CA 1
ATOM 1371 C C . ASP A 1 182 ? 10.800 10.186 -10.739 1.00 85.75 182 ASP A C 1
ATOM 1373 O O . ASP A 1 182 ? 10.672 9.970 -9.534 1.00 85.75 182 ASP A O 1
ATOM 1377 N N . GLU A 1 183 ? 9.962 11.008 -11.380 1.00 85.00 183 GLU A N 1
ATOM 1378 C CA . GLU A 1 183 ? 8.794 11.627 -10.735 1.00 85.00 183 GLU A CA 1
ATOM 1379 C C . GLU A 1 183 ? 7.677 10.615 -10.415 1.00 85.00 183 GLU A C 1
ATOM 1381 O O . GLU A 1 183 ? 7.017 10.723 -9.372 1.00 85.00 183 GLU A O 1
ATOM 1386 N N . ILE A 1 184 ? 7.456 9.630 -11.293 1.00 85.94 184 ILE A N 1
ATOM 1387 C CA . ILE A 1 184 ? 6.416 8.602 -11.127 1.00 85.94 184 ILE A CA 1
ATOM 1388 C C . ILE A 1 184 ? 6.838 7.554 -10.094 1.00 85.94 184 ILE A C 1
ATOM 1390 O O . ILE A 1 184 ? 6.082 7.259 -9.168 1.00 85.94 184 ILE A O 1
ATOM 1394 N N . TRP A 1 185 ? 8.035 6.991 -10.242 1.00 87.50 185 TRP A N 1
ATOM 1395 C CA . TRP A 1 185 ? 8.484 5.809 -9.500 1.00 87.50 185 TRP A CA 1
ATOM 1396 C C . TRP A 1 185 ? 9.526 6.114 -8.426 1.00 87.50 185 TRP A C 1
ATOM 1398 O O . TRP A 1 185 ? 9.783 5.275 -7.565 1.00 87.50 185 TRP A O 1
ATOM 1408 N N . GLY A 1 186 ? 10.095 7.318 -8.436 1.00 87.12 186 GLY A N 1
ATOM 1409 C CA . GLY A 1 186 ? 11.204 7.691 -7.573 1.00 87.12 186 GLY A CA 1
ATOM 1410 C C . GLY A 1 186 ? 12.555 7.417 -8.229 1.00 87.12 186 GLY A C 1
ATOM 1411 O O . GLY A 1 186 ? 12.724 6.515 -9.056 1.00 87.12 186 GLY A O 1
ATOM 1412 N N . LYS A 1 187 ? 13.545 8.213 -7.831 1.00 88.44 187 LYS A N 1
ATOM 1413 C CA . LYS A 1 187 ? 14.919 8.098 -8.312 1.00 88.44 187 LYS A CA 1
ATOM 1414 C C . LYS A 1 187 ? 15.515 6.736 -7.952 1.00 88.44 187 LYS A C 1
ATOM 1416 O O . LYS A 1 187 ? 15.429 6.292 -6.812 1.00 88.44 187 LYS A O 1
ATOM 1421 N N . GLY A 1 188 ? 16.167 6.102 -8.926 1.00 88.81 188 GLY A N 1
ATOM 1422 C CA . GLY A 1 188 ? 16.810 4.797 -8.741 1.00 88.81 188 GLY A CA 1
ATOM 1423 C C . GLY A 1 188 ? 15.851 3.603 -8.761 1.00 88.81 188 GLY A C 1
ATOM 1424 O O . GLY A 1 188 ? 16.295 2.485 -8.520 1.00 88.81 188 GLY A O 1
ATOM 1425 N N . SER A 1 189 ? 14.570 3.821 -9.067 1.00 92.19 189 SER A N 1
ATOM 1426 C CA . SER A 1 189 ? 13.615 2.743 -9.320 1.00 92.19 189 SER A CA 1
ATOM 1427 C C . SER A 1 189 ? 13.921 1.997 -10.622 1.00 92.19 189 SER A C 1
ATOM 1429 O O . SER A 1 189 ? 14.414 2.575 -11.604 1.00 92.19 189 SER A O 1
ATOM 1431 N N . ASN A 1 190 ? 13.578 0.710 -10.637 1.00 94.56 190 ASN A N 1
ATOM 1432 C CA . ASN A 1 190 ? 13.501 -0.093 -11.845 1.00 94.56 190 ASN A CA 1
ATOM 1433 C C . ASN A 1 190 ? 12.104 0.093 -12.457 1.00 94.56 190 ASN A C 1
ATOM 1435 O O . ASN A 1 190 ? 11.139 -0.566 -12.070 1.00 94.56 190 ASN A O 1
ATOM 1439 N N . ALA A 1 191 ? 11.991 1.040 -13.392 1.00 92.25 191 ALA A N 1
ATOM 1440 C CA . ALA A 1 191 ? 10.708 1.450 -13.961 1.00 92.25 191 ALA A CA 1
ATOM 1441 C C . ALA A 1 191 ? 9.944 0.293 -14.621 1.00 92.25 191 ALA A C 1
ATOM 1443 O O . ALA A 1 191 ? 8.732 0.203 -14.453 1.00 92.25 191 ALA A O 1
ATOM 1444 N N . GLN A 1 192 ? 10.643 -0.610 -15.317 1.00 91.75 192 GLN A N 1
ATOM 1445 C CA . GLN A 1 192 ? 10.011 -1.761 -15.960 1.00 91.75 192 GLN A CA 1
ATOM 1446 C C . GLN A 1 192 ? 9.429 -2.727 -14.922 1.00 91.75 192 GLN A C 1
ATOM 1448 O O . GLN A 1 192 ? 8.283 -3.146 -15.056 1.00 91.75 192 GLN A O 1
ATOM 1453 N N . LEU A 1 193 ? 10.183 -3.036 -13.861 1.00 94.75 193 LEU A N 1
ATOM 1454 C CA . LEU A 1 193 ? 9.688 -3.871 -12.766 1.00 94.75 193 LEU A CA 1
ATOM 1455 C C . LEU A 1 193 ? 8.491 -3.219 -12.061 1.00 94.75 193 LEU A C 1
ATOM 1457 O O . LEU A 1 193 ? 7.505 -3.890 -11.762 1.00 94.75 193 LEU A O 1
ATOM 1461 N N . CYS A 1 194 ? 8.543 -1.907 -11.830 1.00 93.12 194 CYS A N 1
ATOM 1462 C CA . CYS A 1 194 ? 7.423 -1.164 -11.263 1.00 93.12 194 CYS A CA 1
ATOM 1463 C C . CYS A 1 194 ? 6.175 -1.205 -12.157 1.00 93.12 194 CYS A C 1
ATOM 1465 O O . CYS A 1 194 ? 5.074 -1.423 -11.653 1.00 93.12 194 CYS A O 1
ATOM 1467 N N . GLU A 1 195 ? 6.320 -1.033 -13.471 1.00 91.50 195 GLU A N 1
ATOM 1468 C CA . GLU A 1 195 ? 5.201 -1.126 -14.415 1.00 91.50 195 GLU A CA 1
ATOM 1469 C C . GLU A 1 195 ? 4.613 -2.547 -14.454 1.00 91.50 195 GLU A C 1
ATOM 1471 O O . GLU A 1 195 ? 3.400 -2.722 -14.310 1.00 91.50 195 GLU A O 1
ATOM 1476 N N . ASP A 1 196 ? 5.464 -3.571 -14.548 1.00 90.75 196 ASP A N 1
ATOM 1477 C CA . ASP A 1 196 ? 5.045 -4.974 -14.596 1.00 90.75 196 ASP A CA 1
ATOM 1478 C C . ASP A 1 196 ? 4.345 -5.446 -13.312 1.00 90.75 196 ASP A C 1
ATOM 1480 O O . ASP A 1 196 ? 3.527 -6.365 -13.369 1.00 90.75 196 ASP A O 1
ATOM 1484 N N . VAL A 1 197 ? 4.650 -4.840 -12.160 1.00 90.75 197 VAL A N 1
ATOM 1485 C CA . VAL A 1 197 ? 4.066 -5.231 -10.869 1.00 90.75 197 VAL A CA 1
ATOM 1486 C C . VAL A 1 197 ? 2.882 -4.357 -10.480 1.00 90.75 197 VAL A C 1
ATOM 1488 O O . VAL A 1 197 ? 1.833 -4.882 -10.110 1.00 90.75 197 VAL A O 1
ATOM 1491 N N . PHE A 1 198 ? 3.032 -3.034 -10.521 1.00 89.44 198 PHE A N 1
ATOM 1492 C CA . PHE A 1 198 ? 2.025 -2.121 -9.982 1.00 89.44 198 PHE A CA 1
ATOM 1493 C C . PHE A 1 198 ? 0.971 -1.743 -11.021 1.00 89.44 198 PHE A C 1
ATOM 1495 O O . PHE A 1 198 ? -0.214 -1.768 -10.701 1.00 89.44 198 PHE A O 1
ATOM 1502 N N . VAL A 1 199 ? 1.372 -1.441 -12.261 1.00 89.88 199 VAL A N 1
ATOM 1503 C CA . VAL A 1 199 ? 0.413 -1.058 -13.313 1.00 89.88 199 VAL A CA 1
ATOM 1504 C C . VAL A 1 199 ? -0.367 -2.283 -13.775 1.00 89.88 199 VAL A C 1
ATOM 1506 O O . VAL A 1 199 ? -1.590 -2.304 -13.666 1.00 89.88 199 VAL A O 1
ATOM 1509 N N . ARG A 1 200 ? 0.326 -3.357 -14.176 1.00 91.50 200 ARG A N 1
ATOM 1510 C CA . ARG A 1 200 ? -0.357 -4.610 -14.550 1.00 91.50 200 ARG A CA 1
ATOM 1511 C C . ARG A 1 200 ? -1.117 -5.238 -13.386 1.00 91.50 200 ARG A C 1
ATOM 1513 O O . ARG A 1 200 ? -2.179 -5.819 -13.582 1.00 91.50 200 ARG A O 1
ATOM 1520 N N . GLY A 1 201 ? -0.605 -5.105 -12.161 1.00 92.19 201 GLY A N 1
ATOM 1521 C CA . GLY A 1 201 ? -1.323 -5.535 -10.963 1.00 92.19 201 GLY A CA 1
ATOM 1522 C C . GLY A 1 201 ? -2.698 -4.873 -10.848 1.00 92.19 201 GLY A C 1
ATOM 1523 O O . GLY A 1 201 ? -3.684 -5.553 -10.560 1.00 92.19 201 GLY A O 1
ATOM 1524 N N . ASP A 1 202 ? -2.783 -3.575 -11.136 1.00 89.94 202 ASP A N 1
ATOM 1525 C CA . ASP A 1 202 ? -4.041 -2.827 -11.126 1.00 89.94 202 ASP A CA 1
ATOM 1526 C C . ASP A 1 202 ? -4.973 -3.213 -12.285 1.00 89.94 202 ASP A C 1
ATOM 1528 O O . ASP A 1 202 ? -6.189 -3.295 -12.085 1.00 89.94 202 ASP A O 1
ATOM 1532 N N . GLU A 1 203 ? -4.429 -3.550 -13.457 1.00 92.62 203 GLU A N 1
ATOM 1533 C CA . GLU A 1 203 ? -5.200 -4.119 -14.574 1.00 92.62 203 GLU A CA 1
ATOM 1534 C C . GLU A 1 203 ? -5.848 -5.454 -14.179 1.00 92.62 203 GLU A C 1
ATOM 1536 O O . GLU A 1 203 ? -7.060 -5.625 -14.329 1.00 92.62 203 GLU A O 1
ATOM 1541 N N . TYR A 1 204 ? -5.081 -6.372 -13.580 1.00 94.38 204 TYR A N 1
ATOM 1542 C CA . TYR A 1 204 ? -5.608 -7.648 -13.087 1.00 94.38 204 TYR A CA 1
ATOM 1543 C C . TYR A 1 204 ? -6.632 -7.469 -11.963 1.00 94.38 204 TYR A C 1
ATOM 1545 O O . TYR A 1 204 ? -7.582 -8.246 -11.861 1.00 94.38 204 TYR A O 1
ATOM 1553 N N . ILE A 1 205 ? -6.465 -6.452 -11.111 1.00 93.00 205 ILE A N 1
ATOM 1554 C CA . ILE A 1 205 ? -7.467 -6.079 -10.104 1.00 93.00 205 ILE A CA 1
ATO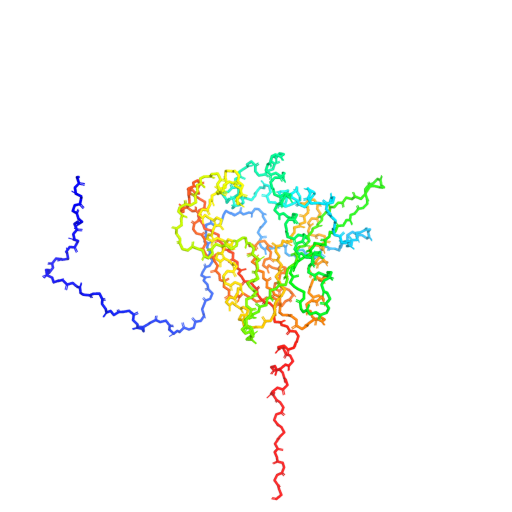M 1555 C C . ILE A 1 205 ? -8.773 -5.656 -10.782 1.00 93.00 205 ILE A C 1
ATOM 1557 O O . ILE A 1 205 ? -9.839 -6.125 -10.379 1.00 93.00 205 ILE A O 1
ATOM 1561 N N . SER A 1 206 ? -8.694 -4.794 -11.797 1.00 90.69 206 SER A N 1
ATOM 1562 C CA . SER A 1 206 ? -9.862 -4.336 -12.553 1.00 90.69 206 SER A CA 1
ATOM 1563 C C . SER A 1 206 ? -10.576 -5.511 -13.228 1.00 90.69 206 SER A C 1
ATOM 1565 O O . SER A 1 206 ? -11.779 -5.702 -13.033 1.00 90.69 206 SER A O 1
ATOM 1567 N N . GLU A 1 207 ? -9.827 -6.372 -13.922 1.00 92.12 207 GLU A N 1
ATOM 1568 C CA . GLU A 1 207 ? -10.358 -7.568 -14.582 1.00 92.12 207 GLU A CA 1
ATOM 1569 C C . GLU A 1 207 ? -11.028 -8.524 -13.583 1.00 92.12 207 GLU A C 1
ATOM 1571 O O . GLU A 1 207 ? -12.157 -8.971 -13.795 1.00 92.12 207 GLU A O 1
ATOM 1576 N N . ALA A 1 208 ? -10.372 -8.805 -12.452 1.00 91.88 208 ALA A N 1
ATOM 1577 C CA . ALA A 1 208 ? -10.892 -9.724 -11.445 1.00 91.88 208 ALA A CA 1
ATOM 1578 C C . ALA A 1 208 ? -12.165 -9.215 -10.751 1.00 91.88 208 ALA A C 1
ATOM 1580 O O . ALA A 1 208 ? -12.947 -10.021 -10.229 1.00 91.88 208 ALA A O 1
ATOM 1581 N N . CYS A 1 209 ? -12.373 -7.902 -10.705 1.00 90.94 209 CYS A N 1
ATOM 1582 C CA . CYS A 1 209 ? -13.550 -7.300 -10.091 1.00 90.94 209 CYS A CA 1
ATOM 1583 C C . CYS A 1 209 ? -14.712 -7.084 -11.076 1.00 90.94 209 CYS A C 1
ATOM 1585 O O . CYS A 1 209 ? -15.869 -7.052 -10.637 1.00 90.94 209 CYS A O 1
ATOM 1587 N N . GLY A 1 210 ? -14.429 -6.999 -12.381 1.00 89.69 210 GLY A N 1
ATOM 1588 C CA . GLY A 1 210 ? -15.426 -6.825 -13.438 1.00 89.69 210 GLY A CA 1
ATOM 1589 C C . GLY A 1 210 ? -16.241 -5.541 -13.271 1.00 89.69 210 GLY A C 1
ATOM 1590 O O . GLY A 1 210 ? -15.701 -4.484 -12.963 1.00 89.69 210 GLY A O 1
ATOM 1591 N N . ASP A 1 211 ? -17.562 -5.631 -13.444 1.00 87.00 211 ASP A N 1
ATOM 1592 C CA . ASP A 1 211 ? -18.454 -4.461 -13.389 1.00 87.00 211 ASP A CA 1
ATOM 1593 C C . ASP A 1 211 ? -18.988 -4.135 -11.981 1.00 87.00 211 ASP A C 1
ATOM 1595 O O . ASP A 1 211 ? -19.643 -3.113 -11.776 1.00 87.00 211 ASP A O 1
ATOM 1599 N N . ARG A 1 212 ? -18.722 -4.982 -10.980 1.00 85.56 212 ARG A N 1
ATOM 1600 C CA . ARG A 1 212 ? -19.197 -4.760 -9.602 1.00 85.56 212 ARG A CA 1
ATOM 1601 C C . ARG A 1 212 ? -18.282 -3.768 -8.891 1.00 85.56 212 ARG A C 1
ATOM 1603 O O . ARG A 1 212 ? -17.091 -3.860 -9.101 1.00 85.56 212 ARG A O 1
ATOM 1610 N N . PRO A 1 213 ? -18.755 -2.879 -8.007 1.00 88.94 213 PRO A N 1
ATOM 1611 C CA . PRO A 1 213 ? -17.883 -1.966 -7.263 1.00 88.94 213 PRO A CA 1
ATOM 1612 C C . PRO A 1 213 ? -16.987 -2.708 -6.255 1.00 88.94 213 PRO A C 1
ATOM 1614 O O . PRO A 1 213 ? -17.406 -3.707 -5.663 1.00 88.94 213 PRO A O 1
ATOM 1617 N N . TRP A 1 214 ? -15.766 -2.215 -6.032 1.00 91.50 214 TRP A N 1
ATOM 1618 C CA . TRP A 1 214 ? -14.783 -2.819 -5.125 1.00 91.50 214 TRP A CA 1
ATOM 1619 C C . TRP A 1 214 ? -14.093 -1.807 -4.217 1.00 91.50 214 TRP A C 1
ATOM 1621 O O . TRP A 1 214 ? -14.009 -0.615 -4.501 1.00 91.50 214 TRP A O 1
ATOM 1631 N N . LEU A 1 215 ? -13.545 -2.323 -3.119 1.00 94.00 215 LEU A N 1
ATOM 1632 C CA . LEU A 1 215 ? -12.619 -1.619 -2.249 1.00 94.00 215 LEU A CA 1
ATOM 1633 C C . LEU A 1 215 ? -11.221 -2.243 -2.372 1.00 94.00 215 LEU A C 1
ATOM 1635 O O . LEU A 1 215 ? -11.015 -3.407 -2.018 1.00 94.00 215 LEU A O 1
ATOM 1639 N N . LYS A 1 216 ? -10.255 -1.467 -2.861 1.00 95.50 216 LYS A N 1
ATOM 1640 C CA . LYS A 1 216 ? -8.856 -1.873 -3.000 1.00 95.50 216 LYS A CA 1
ATOM 1641 C C . LYS A 1 216 ? -8.067 -1.532 -1.737 1.00 95.50 216 LYS A C 1
ATOM 1643 O O . LYS A 1 216 ? -8.108 -0.390 -1.283 1.00 95.50 216 LYS A O 1
ATOM 1648 N N . LEU A 1 217 ? -7.320 -2.494 -1.197 1.00 97.31 217 LEU A N 1
ATOM 1649 C CA . LEU A 1 217 ? -6.268 -2.227 -0.210 1.00 97.31 217 LEU A CA 1
ATOM 1650 C C . LEU A 1 217 ? -4.985 -1.843 -0.957 1.00 97.31 217 LEU A C 1
ATOM 1652 O O . LEU A 1 217 ? -4.379 -2.688 -1.611 1.00 97.31 217 LEU A O 1
ATOM 1656 N N . ASN A 1 218 ? -4.580 -0.578 -0.861 1.00 94.38 218 ASN A N 1
ATOM 1657 C CA . ASN A 1 218 ? -3.401 -0.045 -1.554 1.00 94.38 218 ASN A CA 1
ATOM 1658 C C . ASN A 1 218 ? -2.113 -0.250 -0.760 1.00 94.38 218 ASN A C 1
ATOM 1660 O O . ASN A 1 218 ? -1.059 -0.488 -1.335 1.00 94.38 218 ASN A O 1
ATOM 1664 N N . ILE A 1 219 ? -2.196 -0.141 0.565 1.00 95.44 219 ILE A N 1
ATOM 1665 C CA . ILE A 1 219 ? -1.060 -0.328 1.466 1.00 95.44 219 ILE A CA 1
ATOM 1666 C C . ILE A 1 219 ? -1.556 -0.908 2.784 1.00 95.44 219 ILE A C 1
ATOM 1668 O O . ILE A 1 219 ? -2.603 -0.503 3.288 1.00 95.44 219 ILE A O 1
ATOM 1672 N N . LEU A 1 220 ? -0.798 -1.844 3.348 1.00 97.75 220 LEU A N 1
ATOM 1673 C CA . LEU A 1 220 ? -0.948 -2.314 4.721 1.00 97.75 220 LEU A CA 1
ATOM 1674 C C . LEU A 1 220 ? 0.438 -2.623 5.272 1.00 97.75 220 LEU A C 1
ATOM 1676 O O . LEU A 1 220 ? 0.994 -3.684 4.996 1.00 97.75 220 LEU A O 1
ATOM 1680 N N . VAL A 1 221 ? 0.981 -1.705 6.062 1.00 97.19 221 VAL A N 1
ATOM 1681 C CA . VAL A 1 221 ? 2.309 -1.867 6.661 1.00 97.19 221 VAL A CA 1
ATOM 1682 C C . VAL A 1 221 ? 2.245 -1.690 8.169 1.00 97.19 221 VAL A C 1
ATOM 1684 O O . VAL A 1 221 ? 1.425 -0.942 8.704 1.00 97.19 221 VAL A O 1
ATOM 1687 N N . VAL A 1 222 ? 3.109 -2.424 8.864 1.00 97.56 222 VAL A N 1
ATOM 1688 C CA . VAL A 1 222 ? 3.280 -2.365 10.316 1.00 97.56 222 VAL A CA 1
ATOM 1689 C C . VAL A 1 222 ? 4.768 -2.258 10.591 1.00 97.56 222 VAL A C 1
ATOM 1691 O O . VAL A 1 222 ? 5.556 -3.028 10.034 1.00 97.56 222 VAL A O 1
ATOM 1694 N N . HIS A 1 223 ? 5.132 -1.327 11.470 1.00 97.06 223 HIS A N 1
ATOM 1695 C CA . HIS A 1 223 ? 6.508 -1.092 11.882 1.00 97.06 223 HIS A CA 1
ATOM 1696 C C . HIS A 1 223 ? 7.145 -2.422 12.326 1.00 97.06 223 HIS A C 1
ATOM 1698 O O . HIS A 1 223 ? 6.522 -3.119 13.133 1.00 97.06 223 HIS A O 1
ATOM 1704 N N . PRO A 1 224 ? 8.371 -2.781 11.895 1.00 95.50 224 PRO A N 1
ATOM 1705 C CA . PRO A 1 224 ? 8.974 -4.091 12.175 1.00 95.50 224 PRO A CA 1
ATOM 1706 C C . PRO A 1 224 ? 8.926 -4.513 13.653 1.00 95.50 224 PRO A C 1
ATOM 1708 O O . PRO A 1 224 ? 8.485 -5.612 13.978 1.00 95.50 224 PRO A O 1
ATOM 1711 N N . LYS A 1 225 ? 9.258 -3.595 14.574 1.00 95.00 225 LYS A N 1
ATOM 1712 C CA . LYS A 1 225 ? 9.189 -3.817 16.040 1.00 95.00 225 LYS A CA 1
ATOM 1713 C C . LYS A 1 225 ? 7.783 -4.108 16.596 1.00 95.00 225 LYS A C 1
ATOM 1715 O O . LYS A 1 225 ? 7.665 -4.579 17.721 1.00 95.00 225 LYS A O 1
ATOM 1720 N N . TYR A 1 226 ? 6.738 -3.816 15.830 1.00 95.50 226 TYR A N 1
ATOM 1721 C CA . TYR A 1 226 ? 5.332 -3.934 16.213 1.00 95.50 226 TYR A CA 1
ATOM 1722 C C . TYR A 1 226 ? 4.579 -5.007 15.405 1.00 95.50 226 TYR A C 1
ATOM 1724 O O . TYR A 1 226 ? 3.366 -5.186 15.556 1.00 95.50 226 TYR A O 1
ATOM 1732 N N . GLN A 1 227 ? 5.281 -5.749 14.546 1.00 93.94 227 GLN A N 1
ATOM 1733 C CA . GLN A 1 227 ? 4.701 -6.852 13.788 1.00 93.94 227 GLN A CA 1
ATOM 1734 C C . GLN A 1 227 ? 4.339 -8.035 14.692 1.00 93.94 227 GLN A C 1
ATOM 1736 O O . GLN A 1 227 ? 4.794 -8.161 15.823 1.00 93.94 227 GLN A O 1
ATOM 1741 N N . ARG A 1 228 ? 3.483 -8.928 14.179 1.00 92.81 228 ARG A N 1
ATOM 1742 C CA . ARG A 1 228 ? 2.998 -10.137 14.880 1.00 92.81 228 ARG A CA 1
ATOM 1743 C C . ARG A 1 228 ? 2.205 -9.879 16.168 1.00 92.81 228 ARG A C 1
ATOM 1745 O O . ARG A 1 228 ? 1.804 -10.835 16.819 1.00 92.81 228 ARG A O 1
ATOM 1752 N N . LEU A 1 229 ? 1.870 -8.622 16.455 1.00 94.31 229 LEU A N 1
ATOM 1753 C CA . LEU A 1 229 ? 0.991 -8.204 17.548 1.00 94.31 229 LEU A CA 1
ATOM 1754 C C . LEU A 1 229 ? -0.462 -7.986 17.088 1.00 94.31 229 LEU A C 1
ATOM 1756 O O . LEU A 1 229 ? -1.192 -7.229 17.699 1.00 94.31 229 LEU A O 1
ATOM 1760 N N . GLY A 1 230 ? -0.896 -8.539 15.952 1.00 94.69 230 GLY A N 1
ATOM 1761 C CA . GLY A 1 230 ? -2.286 -8.378 15.487 1.00 94.69 230 GLY A CA 1
ATOM 1762 C C . GLY A 1 230 ? -2.676 -6.961 15.024 1.00 94.69 230 GLY A C 1
ATOM 1763 O O . GLY A 1 230 ? -3.847 -6.708 14.754 1.00 94.69 230 GLY A O 1
ATOM 1764 N N . ILE A 1 231 ? -1.727 -6.029 14.887 1.00 96.94 231 ILE A N 1
ATOM 1765 C CA . ILE A 1 231 ? -1.994 -4.660 14.403 1.00 96.94 231 ILE A CA 1
ATOM 1766 C C . ILE A 1 231 ? -2.473 -4.671 12.946 1.00 96.94 231 ILE A C 1
ATOM 1768 O O . ILE A 1 231 ? -3.507 -4.084 12.635 1.00 96.94 231 ILE A O 1
ATOM 1772 N N . GLY A 1 232 ? -1.774 -5.399 12.066 1.00 96.44 232 GLY A N 1
ATOM 1773 C CA . GLY A 1 232 ? -2.172 -5.539 10.659 1.00 96.44 232 GLY A CA 1
ATOM 1774 C C . GLY A 1 232 ? -3.559 -6.167 10.507 1.00 96.44 232 GLY A C 1
ATOM 1775 O O . GLY A 1 232 ? -4.344 -5.746 9.666 1.00 96.44 232 GLY A O 1
ATOM 1776 N N . THR A 1 233 ? -3.899 -7.106 11.393 1.00 96.50 233 THR A N 1
ATOM 1777 C CA . THR A 1 233 ? -5.235 -7.701 11.488 1.00 96.50 233 THR A CA 1
ATOM 1778 C C . THR A 1 233 ? -6.304 -6.650 11.788 1.00 96.50 233 THR A C 1
ATOM 1780 O O . THR A 1 233 ? -7.290 -6.560 11.066 1.00 96.50 233 THR A O 1
ATOM 1783 N N . ARG A 1 234 ? -6.091 -5.813 12.808 1.00 96.50 234 ARG A N 1
ATOM 1784 C CA . ARG A 1 234 ? -7.047 -4.765 13.207 1.00 96.50 234 ARG A CA 1
ATOM 1785 C C . ARG A 1 234 ? -7.244 -3.704 12.125 1.00 96.50 234 ARG A C 1
ATOM 1787 O O . ARG A 1 234 ? -8.367 -3.261 11.905 1.00 96.50 234 ARG A O 1
ATOM 1794 N N . LEU A 1 235 ? -6.164 -3.317 11.449 1.00 98.06 235 LEU A N 1
ATOM 1795 C CA . LEU A 1 235 ? -6.208 -2.398 10.311 1.00 98.06 235 LEU A CA 1
ATOM 1796 C C . LEU A 1 235 ? -6.999 -2.986 9.132 1.00 98.06 235 LEU A C 1
ATOM 1798 O O . LEU A 1 235 ? -7.836 -2.301 8.547 1.00 98.06 235 LEU A O 1
ATOM 1802 N N . LEU A 1 236 ? -6.773 -4.264 8.815 1.00 97.88 236 LEU A N 1
ATOM 1803 C CA . LEU A 1 236 ? -7.498 -4.972 7.761 1.00 97.88 236 LEU A CA 1
ATOM 1804 C C . LEU A 1 236 ? -8.999 -5.090 8.083 1.00 97.88 236 LEU A C 1
ATOM 1806 O O . LEU A 1 236 ? -9.840 -4.812 7.229 1.00 97.88 236 LEU A O 1
ATOM 1810 N N . GLU A 1 237 ? -9.340 -5.461 9.319 1.00 96.12 237 GLU A N 1
ATOM 1811 C CA . GLU A 1 237 ? -10.726 -5.607 9.780 1.00 96.12 237 GLU A CA 1
ATOM 1812 C C . GLU A 1 237 ? -11.546 -4.329 9.611 1.00 96.12 237 GLU A C 1
ATOM 1814 O O . GLU A 1 237 ? -12.700 -4.409 9.196 1.00 96.12 237 GLU A O 1
ATOM 1819 N N . GLN A 1 238 ? -10.963 -3.157 9.882 1.00 94.88 238 GLN A N 1
ATOM 1820 C CA . GLN A 1 238 ? -11.660 -1.876 9.740 1.00 94.88 238 GLN A CA 1
ATOM 1821 C C . GLN A 1 238 ? -12.142 -1.642 8.298 1.00 94.88 238 GLN A C 1
ATOM 1823 O O . GLN A 1 238 ? -13.295 -1.257 8.090 1.00 94.88 238 GLN A O 1
ATOM 1828 N N . GLY A 1 239 ? -11.294 -1.912 7.302 1.00 93.62 239 GLY A N 1
ATOM 1829 C CA . GLY A 1 239 ? -11.665 -1.760 5.892 1.00 93.62 239 GLY A CA 1
ATOM 1830 C C . GLY A 1 239 ? -12.622 -2.843 5.396 1.00 93.62 239 GLY A C 1
ATOM 1831 O O . GLY A 1 239 ? -13.572 -2.538 4.678 1.00 93.62 239 GLY A O 1
ATOM 1832 N N . ILE A 1 240 ? -12.452 -4.094 5.838 1.00 94.81 240 ILE A N 1
ATOM 1833 C CA . ILE A 1 240 ? -13.392 -5.179 5.506 1.00 94.81 240 ILE A CA 1
ATOM 1834 C C . ILE A 1 240 ? -14.784 -4.898 6.075 1.00 94.81 240 ILE A C 1
ATOM 1836 O O . ILE A 1 240 ? -15.775 -5.114 5.386 1.00 94.81 240 ILE A O 1
ATOM 1840 N N . GLN A 1 241 ? -14.882 -4.394 7.309 1.00 93.19 241 GLN A N 1
ATOM 1841 C CA . GLN A 1 241 ? -16.167 -4.019 7.909 1.00 93.19 241 GLN A CA 1
ATOM 1842 C C . GLN A 1 241 ? -16.857 -2.909 7.113 1.00 93.19 241 GLN A C 1
ATOM 1844 O O . GLN A 1 241 ? -18.068 -2.971 6.900 1.00 93.19 241 GLN A O 1
ATOM 1849 N N . PHE A 1 242 ? -16.092 -1.922 6.635 1.00 91.88 242 PHE A N 1
ATOM 1850 C CA . PHE A 1 242 ? -16.614 -0.896 5.736 1.00 91.88 242 PHE A CA 1
ATOM 1851 C C . PHE A 1 242 ? -17.133 -1.507 4.426 1.00 91.88 242 PHE A C 1
ATOM 1853 O O . PHE A 1 242 ? -18.257 -1.212 4.022 1.00 91.88 242 PHE A O 1
ATOM 1860 N N . ALA A 1 243 ? -16.352 -2.382 3.785 1.00 92.06 243 ALA A N 1
ATOM 1861 C CA . ALA A 1 243 ? -16.751 -3.038 2.544 1.00 92.06 243 ALA A CA 1
ATOM 1862 C C . ALA A 1 243 ? -18.013 -3.898 2.719 1.00 92.06 243 ALA A C 1
ATOM 1864 O O . ALA A 1 243 ? -18.951 -3.772 1.934 1.00 92.06 243 ALA A O 1
ATOM 1865 N N . ASP A 1 244 ? -18.081 -4.692 3.792 1.00 90.81 244 ASP A N 1
ATOM 1866 C CA . ASP A 1 244 ? -19.244 -5.513 4.141 1.00 90.81 244 ASP A CA 1
ATOM 1867 C C . ASP A 1 244 ? -20.501 -4.652 4.323 1.00 90.81 244 ASP A C 1
ATOM 1869 O O . ASP A 1 244 ? -21.553 -4.981 3.778 1.00 90.81 244 ASP A O 1
ATOM 1873 N N . ALA A 1 245 ? -20.393 -3.528 5.038 1.00 88.12 245 ALA A N 1
ATOM 1874 C CA . ALA A 1 245 ? -21.511 -2.609 5.260 1.00 88.12 245 ALA A CA 1
ATOM 1875 C C . ALA A 1 245 ? -21.987 -1.905 3.976 1.00 88.12 245 ALA A C 1
ATOM 1877 O O . ALA A 1 245 ? -23.118 -1.426 3.918 1.00 88.12 245 ALA A O 1
ATOM 1878 N N . LYS A 1 246 ? -21.126 -1.820 2.958 1.00 87.75 246 LYS A N 1
ATOM 1879 C CA . LYS A 1 246 ? -21.416 -1.190 1.663 1.00 87.75 246 LYS A CA 1
ATOM 1880 C C . LYS A 1 246 ? -21.706 -2.194 0.547 1.00 87.75 246 LYS A C 1
ATOM 1882 O O . LYS A 1 246 ? -21.952 -1.770 -0.577 1.00 87.75 246 LYS A O 1
ATOM 1887 N N . GLY A 1 247 ? -21.688 -3.496 0.839 1.00 89.25 247 GLY A N 1
ATOM 1888 C CA . GLY A 1 247 ? -21.878 -4.539 -0.170 1.00 89.25 247 GLY A CA 1
ATOM 1889 C C . GLY A 1 247 ? -20.767 -4.575 -1.225 1.00 89.25 247 GLY A C 1
ATOM 1890 O O . GLY A 1 247 ? -21.015 -4.981 -2.354 1.00 89.25 247 GLY A O 1
ATOM 1891 N N . LEU A 1 248 ? -19.553 -4.144 -0.876 1.00 91.25 248 LEU A N 1
ATOM 1892 C CA . LEU A 1 248 ? -18.407 -4.093 -1.782 1.00 91.25 248 LEU A CA 1
ATOM 1893 C C . LEU A 1 248 ? -17.600 -5.387 -1.705 1.00 91.25 248 LEU A C 1
ATOM 1895 O O . LEU A 1 248 ? -17.395 -5.941 -0.621 1.00 91.25 248 LEU A O 1
ATOM 1899 N N . GLN A 1 249 ? -17.090 -5.843 -2.846 1.00 94.56 249 GLN A N 1
ATOM 1900 C CA . GLN A 1 249 ? -15.993 -6.811 -2.849 1.00 94.56 249 GLN A CA 1
ATOM 1901 C C . GLN A 1 249 ? -14.699 -6.105 -2.417 1.00 94.56 249 GLN A C 1
ATOM 1903 O O . GLN A 1 249 ? -14.558 -4.894 -2.590 1.00 94.56 249 GLN A O 1
ATOM 1908 N N . THR A 1 250 ? -13.741 -6.841 -1.860 1.00 96.69 250 THR A N 1
ATOM 1909 C CA . THR A 1 250 ? -12.425 -6.292 -1.498 1.00 96.69 250 THR A CA 1
ATOM 1910 C C . THR A 1 250 ? -11.325 -6.959 -2.300 1.00 96.69 250 THR A C 1
ATOM 1912 O O . THR A 1 250 ? -11.337 -8.180 -2.459 1.00 96.69 250 THR A O 1
ATOM 1915 N N . VAL A 1 251 ? -10.350 -6.181 -2.754 1.00 97.62 251 VAL A N 1
ATOM 1916 C CA . VAL A 1 251 ? -9.284 -6.649 -3.646 1.00 97.62 251 VAL A CA 1
ATOM 1917 C C . VAL A 1 251 ? -7.931 -6.061 -3.247 1.00 97.62 251 VAL A C 1
ATOM 1919 O O . VAL A 1 251 ? -7.869 -4.979 -2.664 1.00 97.62 251 VAL A O 1
ATOM 1922 N N . LEU A 1 252 ? -6.845 -6.793 -3.493 1.00 97.94 252 LEU A N 1
ATOM 1923 C CA . LEU A 1 252 ? -5.484 -6.373 -3.157 1.00 97.94 252 LEU A CA 1
ATOM 1924 C C . LEU A 1 252 ? -4.434 -7.131 -3.972 1.00 97.94 252 LEU A C 1
ATOM 1926 O O . LEU A 1 252 ? -4.696 -8.244 -4.426 1.00 97.94 252 LEU A O 1
ATOM 1930 N N . GLY A 1 253 ? -3.237 -6.557 -4.086 1.00 96.75 253 GLY A N 1
ATOM 1931 C CA . GLY A 1 253 ? -2.022 -7.277 -4.466 1.00 96.75 253 GLY A CA 1
ATOM 1932 C C . GLY A 1 253 ? -1.267 -7.725 -3.214 1.00 96.75 253 GLY A C 1
ATOM 1933 O O . GLY A 1 253 ? -0.843 -6.898 -2.410 1.00 96.75 253 GLY A O 1
ATOM 1934 N N . ALA A 1 254 ? -1.125 -9.031 -3.011 1.00 95.19 254 ALA A N 1
ATOM 1935 C CA . ALA A 1 254 ? -0.446 -9.608 -1.859 1.00 95.19 254 ALA A CA 1
ATOM 1936 C C . ALA A 1 254 ? 1.018 -9.914 -2.179 1.00 95.19 254 ALA A C 1
ATOM 1938 O O . ALA A 1 254 ? 1.314 -10.642 -3.129 1.00 95.19 254 ALA A O 1
ATOM 1939 N N . SER A 1 255 ? 1.922 -9.439 -1.323 1.00 92.19 255 SER A N 1
ATOM 1940 C CA . SER A 1 255 ? 3.282 -9.974 -1.238 1.00 92.19 255 SER A CA 1
ATOM 1941 C C . SER A 1 255 ? 3.278 -11.356 -0.569 1.00 92.19 255 SER A C 1
ATOM 1943 O O . SER A 1 255 ? 2.331 -11.673 0.168 1.00 92.19 255 SER A O 1
ATOM 1945 N N . PRO A 1 256 ? 4.341 -12.171 -0.737 1.00 91.12 256 PRO A N 1
ATOM 1946 C CA . PRO A 1 256 ? 4.459 -13.475 -0.076 1.00 91.12 256 PRO A CA 1
ATOM 1947 C C . PRO A 1 256 ? 4.189 -13.425 1.437 1.00 91.12 256 PRO A C 1
ATOM 1949 O O . PRO A 1 256 ? 3.566 -14.325 2.003 1.00 91.12 256 PRO A O 1
ATOM 1952 N N . TRP A 1 257 ? 4.596 -12.329 2.082 1.00 89.56 257 TRP A N 1
ATOM 1953 C CA . TRP A 1 257 ? 4.434 -12.085 3.514 1.00 89.56 257 TRP A CA 1
ATOM 1954 C C . TRP A 1 257 ? 2.972 -11.870 3.941 1.00 89.56 257 TRP A C 1
ATOM 1956 O O . TRP A 1 257 ? 2.590 -12.225 5.060 1.00 89.56 257 TRP A O 1
ATOM 1966 N N . GLY A 1 258 ? 2.143 -11.293 3.063 1.00 91.88 258 GLY A N 1
ATOM 1967 C CA . GLY A 1 258 ? 0.760 -10.907 3.358 1.00 91.88 258 GLY A CA 1
ATOM 1968 C C . GLY A 1 258 ? -0.279 -12.003 3.104 1.00 91.88 258 GLY A C 1
ATOM 1969 O O . GLY A 1 258 ? -1.289 -12.058 3.810 1.00 91.88 258 GLY A O 1
ATOM 1970 N N . ILE A 1 259 ? -0.031 -12.915 2.155 1.00 94.38 259 ILE A N 1
ATOM 1971 C CA . ILE A 1 259 ? -1.003 -13.928 1.683 1.00 94.38 259 ILE A CA 1
ATOM 1972 C C . ILE A 1 259 ? -1.668 -14.687 2.842 1.00 94.38 259 ILE A C 1
ATOM 1974 O O . ILE A 1 259 ? -2.890 -14.858 2.882 1.00 94.38 259 ILE A O 1
ATOM 1978 N N . GLY A 1 260 ? -0.871 -15.123 3.823 1.00 94.19 260 GLY A N 1
ATOM 1979 C CA . GLY A 1 260 ? -1.367 -15.891 4.965 1.00 94.19 260 GLY A CA 1
ATOM 1980 C C . GLY A 1 260 ? -2.329 -15.116 5.873 1.00 94.19 260 GLY A C 1
ATOM 1981 O O . GLY A 1 260 ? -3.196 -15.729 6.497 1.00 94.19 260 GLY A O 1
ATOM 1982 N N . LEU A 1 261 ? -2.203 -13.788 5.960 1.00 94.94 261 LEU A N 1
ATOM 1983 C CA . LEU A 1 261 ? -3.165 -12.940 6.666 1.00 94.94 261 LEU A CA 1
ATOM 1984 C C . LEU A 1 261 ? -4.468 -12.852 5.868 1.00 94.94 261 LEU A C 1
ATOM 1986 O O . LEU A 1 261 ? -5.532 -13.113 6.422 1.00 94.94 261 LEU A O 1
ATOM 1990 N N . TYR A 1 262 ? -4.386 -12.534 4.576 1.00 97.75 262 TYR A N 1
ATOM 1991 C CA . TYR A 1 262 ? -5.567 -12.278 3.750 1.00 97.75 262 TYR A CA 1
ATOM 1992 C C . TYR A 1 262 ? -6.453 -13.518 3.589 1.00 97.75 262 TYR A C 1
ATOM 1994 O O . TYR A 1 262 ? -7.672 -13.422 3.741 1.00 97.75 262 TYR A O 1
ATOM 2002 N N . ARG A 1 263 ? -5.873 -14.712 3.402 1.00 96.88 263 ARG A N 1
ATOM 2003 C CA . ARG A 1 263 ? -6.651 -15.964 3.301 1.00 96.88 263 ARG A CA 1
ATOM 2004 C C . ARG A 1 263 ? -7.520 -16.236 4.533 1.00 96.88 263 ARG A C 1
ATOM 2006 O O . ARG A 1 263 ? -8.638 -16.726 4.396 1.00 96.88 263 ARG A O 1
ATOM 2013 N N . LYS A 1 264 ? -7.066 -15.856 5.736 1.00 94.94 264 LYS A N 1
ATOM 2014 C CA . LYS A 1 264 ? -7.857 -15.998 6.978 1.00 94.94 264 LYS A CA 1
ATOM 2015 C C . LYS A 1 264 ? -9.127 -15.148 6.979 1.00 94.94 264 LYS A C 1
ATOM 2017 O O . LYS A 1 264 ? -10.062 -15.467 7.702 1.00 94.94 264 LYS A O 1
ATOM 2022 N N . TYR A 1 265 ? -9.158 -14.094 6.169 1.00 94.94 265 TYR A N 1
ATOM 2023 C CA . TYR A 1 265 ? -10.293 -13.185 6.028 1.00 94.94 265 TYR A CA 1
ATOM 2024 C C . TYR A 1 265 ? -11.154 -13.484 4.795 1.00 94.94 265 TYR A C 1
ATOM 2026 O O . TYR A 1 265 ? -12.022 -12.687 4.445 1.00 94.94 265 TYR A O 1
ATOM 2034 N N . GLY A 1 266 ? -10.960 -14.642 4.155 1.00 94.81 266 GLY A N 1
ATOM 2035 C CA . GLY A 1 266 ? -11.775 -15.083 3.021 1.00 94.81 266 GLY A CA 1
ATOM 2036 C C . GLY A 1 266 ? -11.338 -14.511 1.674 1.00 94.81 266 GLY A C 1
ATOM 2037 O O . GLY A 1 266 ? -12.102 -14.575 0.713 1.00 94.81 266 GLY A O 1
ATOM 2038 N N . PHE A 1 267 ? -10.127 -13.953 1.590 1.00 97.94 267 PHE A N 1
ATOM 2039 C CA . PHE A 1 267 ? -9.525 -13.631 0.301 1.00 97.94 267 PHE A CA 1
ATOM 2040 C C . PHE A 1 267 ? -9.077 -14.910 -0.400 1.00 97.94 267 PHE A C 1
ATOM 2042 O O . PHE A 1 267 ? -8.441 -15.775 0.207 1.00 97.94 267 PHE A O 1
ATOM 2049 N N . VAL A 1 268 ? -9.384 -14.993 -1.689 1.00 97.38 268 VAL A N 1
ATOM 2050 C CA . VAL A 1 268 ? -8.948 -16.060 -2.585 1.00 97.38 268 VAL A CA 1
ATOM 2051 C C . VAL A 1 268 ? -8.036 -15.491 -3.659 1.00 97.38 268 VAL A C 1
ATOM 2053 O O . VAL A 1 268 ? -8.207 -14.351 -4.091 1.00 97.38 268 VAL A O 1
ATOM 2056 N N . ASP A 1 269 ? -7.072 -16.292 -4.082 1.00 97.44 269 ASP A N 1
ATOM 2057 C CA . ASP A 1 269 ? -6.161 -15.984 -5.175 1.00 97.44 269 ASP A CA 1
ATOM 2058 C C . ASP A 1 269 ? -6.964 -15.916 -6.489 1.00 97.44 269 ASP A C 1
ATOM 2060 O O . ASP A 1 269 ? -7.686 -16.857 -6.8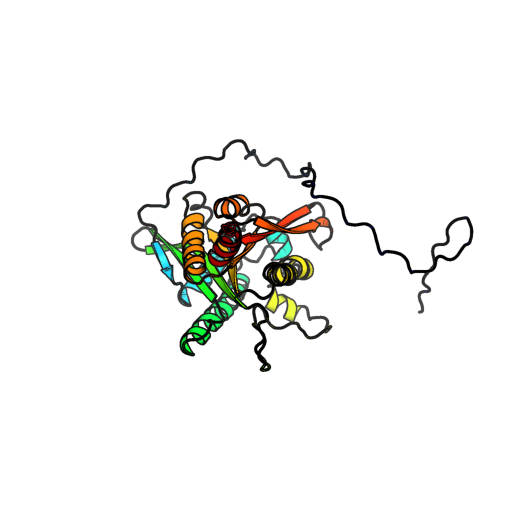24 1.00 97.44 269 ASP A O 1
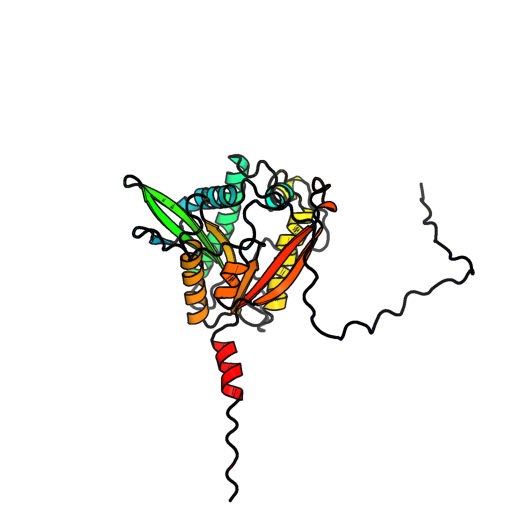ATOM 2064 N N . VAL A 1 270 ? -6.869 -14.801 -7.218 1.00 97.38 270 VAL A N 1
ATOM 2065 C CA . VAL A 1 270 ? -7.544 -14.609 -8.518 1.00 97.38 270 VAL A CA 1
ATOM 2066 C C . VAL A 1 270 ? -6.562 -14.461 -9.675 1.00 97.38 270 VAL A C 1
ATOM 2068 O O . VAL A 1 270 ? -6.903 -14.817 -10.798 1.00 97.38 270 VAL A O 1
ATOM 2071 N N . HIS A 1 271 ? -5.339 -14.002 -9.406 1.00 97.31 271 HIS A N 1
ATOM 2072 C CA . HIS A 1 271 ? -4.263 -13.948 -10.391 1.00 97.31 271 HIS A CA 1
ATOM 2073 C C . HIS A 1 271 ? -2.903 -14.089 -9.696 1.00 97.31 271 HIS A C 1
ATOM 2075 O O . HIS A 1 271 ? -2.676 -13.464 -8.662 1.00 97.31 271 HIS A O 1
ATOM 2081 N N . VAL A 1 272 ? -1.993 -14.894 -10.251 1.00 96.44 272 VAL A N 1
ATOM 2082 C CA . VAL A 1 272 ? -0.621 -15.057 -9.740 1.00 96.44 272 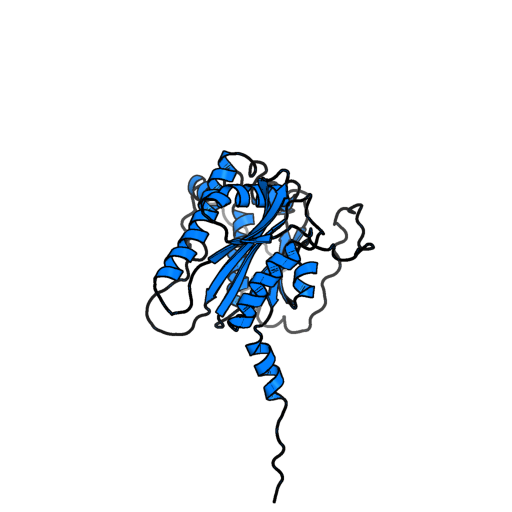VAL A CA 1
ATOM 2083 C C . VAL A 1 272 ? 0.342 -14.367 -10.698 1.00 96.44 272 VAL A C 1
ATOM 2085 O O . VAL A 1 272 ? 0.431 -14.750 -11.858 1.00 96.44 272 VAL A O 1
ATOM 2088 N N . MET A 1 273 ? 1.076 -13.380 -10.194 1.00 94.31 273 MET A N 1
ATOM 2089 C CA . MET A 1 273 ? 2.135 -12.681 -10.917 1.00 94.31 273 MET A CA 1
ATOM 2090 C C . MET A 1 273 ? 3.469 -13.351 -10.582 1.00 94.31 273 MET A C 1
ATOM 2092 O O . MET A 1 273 ? 4.025 -13.123 -9.505 1.00 94.31 273 MET A O 1
ATOM 2096 N N . ASP A 1 274 ? 3.950 -14.215 -11.479 1.00 94.50 274 ASP A N 1
ATOM 2097 C CA . ASP A 1 274 ? 5.283 -14.821 -11.3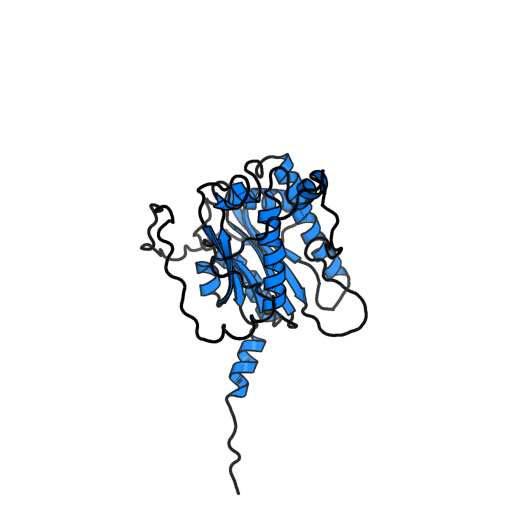81 1.00 94.50 274 ASP A CA 1
ATOM 2098 C C . ASP A 1 274 ? 6.322 -13.875 -11.987 1.00 94.50 274 ASP A C 1
ATOM 2100 O O . ASP A 1 274 ? 6.301 -13.595 -13.185 1.00 94.50 274 ASP A O 1
ATOM 2104 N N . ILE A 1 275 ? 7.204 -13.348 -11.141 1.00 94.62 275 ILE A N 1
ATOM 2105 C CA . ILE A 1 275 ? 8.141 -12.282 -11.488 1.00 94.62 275 ILE A CA 1
ATOM 2106 C C . ILE A 1 275 ? 9.545 -12.876 -11.478 1.00 94.62 275 ILE A C 1
ATOM 2108 O O . ILE A 1 275 ? 10.064 -13.254 -10.423 1.00 94.62 275 ILE A O 1
ATOM 2112 N N . ARG A 1 276 ? 10.164 -12.945 -12.657 1.00 95.56 276 ARG A N 1
ATOM 2113 C CA . ARG A 1 276 ? 11.558 -13.364 -12.830 1.00 95.56 276 ARG A CA 1
ATOM 2114 C C . ARG A 1 276 ? 12.484 -12.178 -12.577 1.00 95.56 276 ARG A C 1
ATOM 2116 O O . ARG A 1 276 ? 12.734 -11.382 -13.471 1.00 95.56 276 ARG A O 1
ATOM 2123 N N . LEU A 1 277 ? 12.928 -12.025 -11.330 1.00 96.06 277 LEU A N 1
ATOM 2124 C CA . LEU A 1 277 ? 13.742 -10.889 -10.886 1.00 96.06 277 LEU A CA 1
ATOM 2125 C C . LEU A 1 277 ? 15.075 -10.814 -11.631 1.00 96.06 277 LEU A C 1
ATOM 2127 O O . LEU A 1 277 ? 15.553 -9.722 -11.900 1.00 96.06 277 LEU A O 1
ATOM 2131 N N . ASP A 1 278 ? 15.619 -11.963 -12.025 1.00 96.38 278 ASP A N 1
ATOM 2132 C CA . ASP A 1 278 ? 16.836 -12.087 -12.827 1.00 96.38 278 ASP A CA 1
ATOM 2133 C C . ASP A 1 278 ? 16.739 -11.516 -14.250 1.00 96.38 278 ASP A C 1
ATOM 2135 O O . ASP A 1 278 ? 17.766 -11.372 -14.909 1.00 96.38 278 ASP A O 1
ATOM 2139 N N . GLU A 1 279 ? 15.543 -11.160 -14.721 1.00 95.88 279 GLU A N 1
ATOM 2140 C CA . GLU A 1 279 ? 15.335 -10.536 -16.038 1.00 95.88 279 GLU A CA 1
ATOM 2141 C C . GLU A 1 279 ? 15.325 -9.011 -16.004 1.00 95.88 279 GLU A C 1
ATOM 2143 O O . GLU A 1 279 ? 15.277 -8.373 -17.056 1.00 95.88 279 GLU A O 1
ATOM 2148 N N . TYR A 1 280 ? 15.381 -8.423 -14.811 1.00 95.56 280 TYR A N 1
ATOM 2149 C CA . TYR A 1 280 ? 15.379 -6.981 -14.624 1.00 95.56 280 TYR A CA 1
ATOM 2150 C C . TYR A 1 280 ? 16.791 -6.469 -14.340 1.00 95.56 280 TYR A C 1
ATOM 2152 O O . TYR A 1 280 ? 17.585 -7.129 -13.671 1.00 95.56 280 TYR A O 1
ATOM 2160 N N . GLU A 1 281 ? 17.093 -5.260 -14.820 1.00 93.81 281 GLU A N 1
ATOM 2161 C CA . GLU A 1 281 ? 18.373 -4.592 -14.556 1.00 93.81 281 GLU A CA 1
ATOM 2162 C C . GLU A 1 281 ? 18.665 -4.518 -13.047 1.00 93.81 281 GLU A C 1
ATOM 2164 O O . GLU A 1 281 ? 17.859 -3.987 -12.276 1.00 93.81 281 GLU A O 1
ATOM 2169 N N . GLY A 1 282 ? 19.826 -5.045 -12.638 1.00 93.31 282 GLY A N 1
ATOM 2170 C CA . GLY A 1 282 ? 20.261 -5.110 -11.240 1.00 93.31 282 GLY A CA 1
ATOM 2171 C C . GLY A 1 282 ? 19.703 -6.300 -10.452 1.00 93.31 282 GLY A C 1
ATOM 2172 O O . GLY A 1 282 ? 19.949 -6.393 -9.247 1.00 93.31 282 GLY A O 1
ATOM 2173 N N . GLY A 1 283 ? 18.942 -7.180 -11.111 1.00 95.56 283 GLY A N 1
ATOM 2174 C CA . GLY A 1 283 ? 18.282 -8.344 -10.528 1.00 95.56 283 GLY A CA 1
ATOM 2175 C C . GLY A 1 283 ? 19.050 -9.663 -10.658 1.00 95.56 283 GLY A C 1
ATOM 2176 O O . GLY A 1 283 ? 18.545 -10.726 -10.281 1.00 95.56 283 GLY A O 1
ATOM 2177 N N . GLU A 1 284 ? 20.264 -9.639 -11.210 1.00 96.06 284 GLU A N 1
ATOM 2178 C CA . GLU A 1 284 ? 21.010 -10.840 -11.570 1.00 96.06 284 GLU A CA 1
ATOM 2179 C C . GLU A 1 284 ? 21.234 -11.765 -10.359 1.00 96.06 284 GLU A C 1
ATOM 2181 O O . GLU A 1 284 ? 21.812 -11.388 -9.341 1.00 96.06 284 GLU A O 1
ATOM 2186 N N . GLY A 1 285 ? 20.790 -13.020 -10.479 1.00 93.94 285 GLY A N 1
ATOM 2187 C CA . GLY A 1 285 ? 20.932 -14.031 -9.425 1.00 93.94 285 GLY A CA 1
ATOM 2188 C C . GLY A 1 285 ? 19.869 -13.984 -8.320 1.00 93.94 285 GLY A C 1
ATOM 2189 O O . GLY A 1 285 ? 19.884 -14.855 -7.452 1.00 93.94 285 GLY A O 1
ATOM 2190 N N . MET A 1 286 ? 18.918 -13.045 -8.370 1.00 94.44 286 MET A N 1
ATOM 2191 C CA . MET A 1 286 ? 17.827 -12.932 -7.386 1.00 94.44 286 MET A CA 1
ATOM 2192 C C . MET A 1 286 ? 16.697 -13.953 -7.612 1.00 94.44 286 MET A C 1
ATOM 2194 O O . MET A 1 286 ? 15.852 -14.170 -6.743 1.00 94.44 286 MET A O 1
ATOM 2198 N N . GLY A 1 287 ? 16.682 -14.623 -8.768 1.00 95.31 287 GLY A N 1
ATOM 2199 C CA . GLY A 1 287 ? 15.733 -15.689 -9.074 1.00 95.31 287 GLY A CA 1
ATOM 2200 C C . GLY A 1 287 ? 14.328 -15.160 -9.349 1.00 95.31 287 GLY A C 1
ATOM 2201 O O . GLY A 1 287 ? 14.138 -14.323 -10.223 1.00 95.31 287 GLY A O 1
ATOM 2202 N N . ARG A 1 288 ? 13.317 -15.685 -8.648 1.00 94.38 288 ARG A N 1
ATOM 2203 C CA . ARG A 1 288 ? 11.906 -15.339 -8.888 1.00 94.38 288 ARG A CA 1
ATOM 2204 C C . ARG A 1 288 ? 11.119 -15.151 -7.602 1.00 94.38 288 ARG A C 1
ATOM 2206 O O . ARG A 1 288 ? 11.382 -15.827 -6.607 1.00 94.38 288 ARG A O 1
ATOM 2213 N N . THR A 1 289 ? 10.111 -14.290 -7.660 1.00 93.62 289 THR A N 1
ATOM 2214 C CA . THR A 1 289 ? 9.133 -14.075 -6.589 1.00 93.62 289 THR A CA 1
ATOM 2215 C C . THR A 1 289 ? 7.719 -14.120 -7.150 1.00 93.62 289 THR A C 1
ATOM 2217 O O . THR A 1 289 ? 7.510 -13.905 -8.341 1.00 93.62 289 THR A O 1
ATOM 2220 N N . SER A 1 290 ? 6.734 -14.391 -6.297 1.00 92.69 290 SER A N 1
ATOM 2221 C CA . SER A 1 290 ? 5.332 -14.413 -6.707 1.00 92.69 290 SER A CA 1
ATOM 2222 C C . SER A 1 290 ? 4.514 -13.453 -5.859 1.00 92.69 290 SER A C 1
ATOM 2224 O O . SER A 1 290 ? 4.446 -13.590 -4.636 1.00 92.69 290 SER A O 1
ATOM 2226 N N . HIS A 1 291 ? 3.862 -12.510 -6.526 1.00 93.75 291 HIS A N 1
ATOM 2227 C CA . HIS A 1 291 ? 2.809 -11.688 -5.940 1.00 93.75 291 HIS A CA 1
ATOM 2228 C C . HIS A 1 291 ? 1.456 -12.215 -6.408 1.00 93.75 291 HIS A C 1
ATOM 2230 O O . HIS A 1 291 ? 1.343 -12.813 -7.476 1.00 93.75 291 HIS A O 1
ATOM 2236 N N . VAL A 1 292 ? 0.417 -12.036 -5.599 1.00 96.56 292 VAL A N 1
ATOM 2237 C CA . VAL A 1 292 ? -0.897 -12.615 -5.894 1.00 96.56 292 VAL A CA 1
ATOM 2238 C C . VAL A 1 292 ? -1.958 -11.542 -5.788 1.00 96.56 292 VAL A C 1
ATOM 2240 O O . VAL A 1 292 ? -2.130 -10.947 -4.728 1.00 96.56 292 VAL A O 1
ATOM 2243 N N . ILE A 1 293 ? -2.708 -11.320 -6.862 1.00 97.94 293 ILE A N 1
ATOM 2244 C CA . ILE A 1 293 ? -3.948 -10.564 -6.761 1.00 97.94 293 ILE A CA 1
ATOM 2245 C C . ILE A 1 293 ? -4.953 -11.448 -6.043 1.00 97.94 293 ILE A C 1
ATOM 2247 O O . ILE A 1 293 ? -5.225 -12.580 -6.454 1.00 97.94 293 ILE A O 1
ATOM 2251 N N . MET A 1 294 ? -5.483 -10.935 -4.940 1.00 98.38 294 MET A N 1
ATOM 2252 C CA . MET A 1 294 ? -6.439 -11.636 -4.107 1.00 98.38 294 MET A CA 1
ATOM 2253 C C . MET A 1 294 ? -7.731 -10.843 -4.003 1.00 98.38 294 MET A C 1
ATOM 2255 O O . MET A 1 294 ? -7.724 -9.620 -3.867 1.00 98.38 294 MET A O 1
ATOM 2259 N N . ARG A 1 295 ? -8.851 -11.560 -3.996 1.00 97.50 295 ARG A N 1
ATOM 2260 C CA . ARG A 1 295 ? -10.189 -10.981 -3.921 1.00 97.50 295 ARG A CA 1
ATOM 2261 C C . ARG A 1 295 ? -11.011 -11.682 -2.857 1.00 97.50 295 ARG A C 1
ATOM 2263 O O . ARG A 1 295 ? -10.996 -12.904 -2.752 1.00 97.50 295 ARG A O 1
ATOM 2270 N N . ARG A 1 296 ? -11.794 -10.919 -2.111 1.00 96.81 296 ARG A N 1
ATOM 2271 C CA . ARG A 1 296 ? -12.846 -11.418 -1.228 1.00 96.81 296 ARG A CA 1
ATOM 2272 C C . ARG A 1 296 ? -14.180 -10.874 -1.727 1.00 96.81 296 ARG A C 1
ATOM 2274 O O . ARG A 1 296 ? -14.321 -9.674 -1.945 1.00 96.81 296 ARG A O 1
ATOM 2281 N N . GLN A 1 297 ? -15.130 -11.783 -1.925 1.00 92.44 297 GLN A N 1
ATOM 2282 C CA . GLN A 1 297 ? -16.472 -11.465 -2.421 1.00 92.44 297 GLN A CA 1
ATOM 2283 C C . GLN A 1 297 ? -17.210 -10.544 -1.445 1.00 92.44 297 GLN A C 1
ATOM 2285 O O . GLN A 1 297 ? -16.966 -10.585 -0.234 1.00 92.44 297 GLN A O 1
ATOM 2290 N N . SER A 1 298 ? -18.126 -9.734 -1.973 1.00 86.88 298 SER A N 1
ATOM 2291 C CA . SER A 1 298 ? -19.064 -8.986 -1.136 1.00 86.88 298 SER A CA 1
ATOM 2292 C C . SER A 1 298 ? -20.007 -9.939 -0.391 1.00 86.88 298 SER A C 1
ATOM 2294 O O . SER A 1 298 ? -20.287 -11.048 -0.851 1.00 86.88 298 SER A O 1
ATOM 2296 N N . ARG A 1 299 ? -20.555 -9.508 0.754 1.00 80.94 299 ARG A N 1
ATOM 2297 C CA . ARG A 1 299 ? -21.609 -10.282 1.439 1.00 80.94 299 ARG A CA 1
ATOM 2298 C C . ARG A 1 299 ? -22.827 -10.517 0.545 1.00 80.94 299 ARG A C 1
ATOM 2300 O O . ARG A 1 299 ? -23.367 -11.616 0.549 1.00 80.94 299 ARG A O 1
ATOM 2307 N N . VAL A 1 300 ? -23.188 -9.516 -0.259 1.00 78.31 300 VAL A N 1
ATOM 2308 C CA . VAL A 1 300 ? -24.307 -9.582 -1.209 1.00 78.31 300 VAL A CA 1
ATOM 2309 C C . VAL A 1 300 ? -24.099 -10.712 -2.220 1.00 78.31 300 VAL A C 1
ATOM 2311 O O . VAL A 1 300 ? -24.988 -11.535 -2.402 1.00 78.31 300 VAL A O 1
ATOM 2314 N N . GLU A 1 301 ? -22.906 -10.837 -2.810 1.00 77.31 301 GLU A N 1
ATOM 2315 C CA . GLU A 1 301 ? -22.585 -11.940 -3.733 1.00 77.31 301 GLU A CA 1
ATOM 2316 C C . GLU A 1 301 ? -22.694 -13.324 -3.087 1.00 77.31 301 GLU A C 1
ATOM 2318 O O . GLU A 1 301 ? -23.113 -14.289 -3.732 1.00 77.31 301 GLU A O 1
ATOM 2323 N N . VAL A 1 302 ? -22.283 -13.443 -1.824 1.00 80.06 302 VAL A N 1
ATOM 2324 C CA . VAL A 1 302 ? -22.366 -14.708 -1.085 1.00 80.06 302 VAL A CA 1
ATOM 2325 C C . VAL A 1 302 ? -23.829 -15.063 -0.808 1.00 80.06 302 VAL A C 1
ATOM 2327 O O . VAL A 1 302 ? -24.223 -16.218 -0.971 1.00 80.06 302 VAL A O 1
ATOM 2330 N N . GLU A 1 303 ? -24.651 -14.081 -0.441 1.00 81.62 303 GLU A N 1
ATOM 2331 C CA . GLU A 1 303 ? -26.086 -14.257 -0.205 1.00 81.62 303 GLU A CA 1
ATOM 2332 C C . GLU A 1 303 ? -26.854 -14.598 -1.495 1.00 81.62 303 GLU A C 1
ATOM 2334 O O . GLU A 1 303 ? -27.657 -15.531 -1.483 1.00 81.62 303 GLU A O 1
ATOM 2339 N N . GLU A 1 304 ? -26.553 -13.947 -2.625 1.00 80.25 304 GLU A N 1
ATOM 2340 C CA . GLU A 1 304 ? -27.119 -14.260 -3.953 1.00 80.25 304 GLU A CA 1
ATOM 2341 C C . GLU A 1 304 ? -26.867 -15.725 -4.359 1.00 80.25 304 GLU A C 1
ATOM 2343 O O . GLU A 1 304 ? -27.769 -16.430 -4.830 1.00 80.25 304 GLU A O 1
ATOM 2348 N N . LYS A 1 305 ? -25.641 -16.218 -4.138 1.00 77.38 305 LYS A N 1
ATOM 2349 C CA . LYS A 1 305 ? -25.270 -17.611 -4.436 1.00 77.38 305 LYS A CA 1
ATOM 2350 C C . LYS A 1 305 ? -25.943 -18.616 -3.506 1.00 77.38 305 LYS A C 1
ATOM 2352 O O . LYS A 1 305 ? -26.275 -19.712 -3.941 1.00 77.38 305 LYS A O 1
ATOM 2357 N N . ASN A 1 306 ? -26.157 -18.253 -2.244 1.00 75.94 306 ASN A N 1
ATOM 2358 C CA . ASN A 1 306 ? -26.786 -19.140 -1.267 1.00 75.94 306 ASN A CA 1
ATOM 2359 C C . ASN A 1 306 ? -28.323 -19.163 -1.396 1.00 75.94 306 ASN A C 1
ATOM 2361 O O . ASN A 1 306 ? -28.942 -20.198 -1.153 1.00 75.94 306 ASN A O 1
ATOM 2365 N N . GLY A 1 307 ? -28.951 -18.054 -1.804 1.00 58.75 307 GLY A N 1
ATOM 2366 C CA . GLY A 1 307 ? -30.408 -17.929 -1.945 1.00 58.75 307 GLY A CA 1
ATOM 2367 C C . GLY A 1 307 ? -30.997 -18.627 -3.176 1.00 58.75 307 GLY A C 1
ATOM 2368 O O . GLY A 1 307 ? -32.148 -19.058 -3.152 1.00 58.75 307 GLY A O 1
ATOM 2369 N N . THR A 1 308 ? -30.206 -18.826 -4.232 1.00 54.84 308 THR A N 1
ATOM 2370 C CA . THR A 1 308 ? -30.629 -19.531 -5.459 1.00 54.84 308 THR A CA 1
ATOM 2371 C C . THR A 1 308 ? -30.735 -21.061 -5.301 1.00 54.84 308 THR A C 1
ATOM 2373 O O . THR A 1 308 ? -31.149 -21.744 -6.235 1.00 54.84 308 THR A O 1
ATOM 2376 N N . GLY A 1 309 ? -30.436 -21.609 -4.113 1.00 49.28 309 GLY A N 1
ATOM 2377 C CA . GLY A 1 309 ? -30.499 -23.044 -3.800 1.00 49.28 309 GLY A CA 1
ATOM 2378 C C . GLY A 1 309 ? -31.801 -23.563 -3.167 1.00 49.28 309 GLY A C 1
ATOM 2379 O O . GLY A 1 309 ? -31.890 -24.757 -2.899 1.00 49.28 309 GLY A O 1
ATOM 2380 N N . THR A 1 310 ? -32.817 -22.724 -2.921 1.00 44.91 310 THR A N 1
ATOM 2381 C CA . THR A 1 310 ? -34.115 -23.174 -2.365 1.00 44.91 310 THR A CA 1
ATOM 2382 C C . THR A 1 310 ? -35.223 -23.117 -3.415 1.00 44.91 310 THR A C 1
ATOM 2384 O O . THR A 1 310 ? -36.154 -22.319 -3.350 1.00 44.91 310 THR A O 1
ATOM 2387 N N . GLY A 1 311 ? -35.113 -23.981 -4.427 1.00 42.12 311 GLY A N 1
ATOM 2388 C CA . GLY A 1 311 ? -36.227 -24.274 -5.324 1.00 42.12 311 GLY A CA 1
ATOM 2389 C C . GLY A 1 311 ? -37.344 -24.958 -4.540 1.00 42.12 311 GLY A C 1
ATOM 2390 O O . GLY A 1 311 ? -37.233 -26.129 -4.189 1.00 42.12 311 GLY A O 1
ATOM 2391 N N . VAL A 1 312 ? -38.405 -24.214 -4.237 1.00 43.34 312 VAL A N 1
ATOM 2392 C CA . VAL A 1 312 ? -39.677 -24.767 -3.772 1.00 43.34 312 VAL A CA 1
ATOM 2393 C C . VAL A 1 312 ? -40.227 -25.640 -4.900 1.00 43.34 312 VAL A C 1
ATOM 2395 O O . VAL A 1 312 ? -40.572 -25.125 -5.964 1.00 43.34 312 VAL A O 1
ATOM 2398 N N . GLU A 1 313 ? -40.281 -26.958 -4.692 1.00 42.06 313 GLU A N 1
ATOM 2399 C CA . GLU A 1 313 ? -41.030 -27.850 -5.578 1.00 42.06 313 GLU A CA 1
ATOM 2400 C C . GLU A 1 313 ? -42.496 -27.390 -5.615 1.00 42.06 313 GLU A C 1
ATOM 2402 O O . GLU A 1 313 ? -43.109 -27.210 -4.555 1.00 42.06 313 GLU A O 1
ATOM 2407 N N . PRO A 1 314 ? -43.096 -27.183 -6.800 1.00 46.28 314 PRO A N 1
ATOM 2408 C CA . PRO A 1 314 ? -44.518 -26.921 -6.875 1.00 46.28 314 PRO A CA 1
ATOM 2409 C C . PRO A 1 314 ? -45.251 -28.207 -6.491 1.00 46.28 314 PRO A C 1
ATOM 2411 O O . PRO A 1 314 ? -45.223 -29.202 -7.214 1.00 46.28 314 PRO A O 1
ATOM 2414 N N . CYS A 1 315 ? -45.902 -28.176 -5.330 1.00 43.91 315 CYS A N 1
ATOM 2415 C CA . CYS A 1 315 ? -46.834 -29.204 -4.893 1.00 43.91 315 CYS A CA 1
ATOM 2416 C C . CYS A 1 315 ? -47.966 -29.283 -5.933 1.00 43.91 315 CYS A C 1
ATOM 2418 O O . CYS A 1 315 ? -48.800 -28.380 -6.022 1.00 43.91 315 CYS A O 1
ATOM 2420 N N . GLY A 1 316 ? -47.918 -30.311 -6.783 1.00 50.69 316 GLY A N 1
ATOM 2421 C CA . GLY A 1 316 ? -48.907 -30.557 -7.826 1.00 50.69 316 GLY A CA 1
ATOM 2422 C C . GLY A 1 316 ? -50.246 -30.975 -7.223 1.00 50.69 316 GLY A C 1
ATOM 2423 O O . GLY A 1 316 ? -50.294 -31.872 -6.381 1.00 50.69 316 GLY A O 1
ATOM 2424 N N . ILE A 1 317 ? -51.305 -30.295 -7.664 1.00 45.38 317 ILE A N 1
ATOM 2425 C CA . ILE A 1 317 ? -52.718 -30.648 -7.470 1.00 45.38 317 ILE A CA 1
ATOM 2426 C C . ILE A 1 317 ? -53.145 -31.547 -8.629 1.00 45.38 317 ILE A C 1
ATOM 2428 O O . ILE A 1 317 ? -52.746 -31.227 -9.773 1.00 45.38 317 ILE A O 1
#

Foldseek 3Di:
DDDDDDDDDDPPDDDDDPDDDDDDDDDDDDDDDDDPPDPPDPDPPPDPDPQAAADPQKDKDWDDLVCLLVVQQQVCQQCLPPPLCCAAQNNCCNPPVNSVLSSVVVVVQQVQQVVQVVPDDDPGFGKTKMFIWGADPNDTDTFKMWMKGKDAADDDDPDDDDRPPDPDPPPPDDPQDPVSQCSRRNPRGQSVSCCLCPVVLVVLQNVLQHRHMAMETPDIGGRPVRPSNCPSVVNVVVVVVVCQVVQHKYKYKAFPVCPVVVVVVQKDFDDKRKAQQCVTVVSNPVGIGIITIIIHGHPVVVCVVVVVPDDDDPPDD

Sequence (317 aa):
MEMEMEMVVDGNGVPQSPHTLSAKYSTMAAAPPSNPHLPSNPHTLDSVGPLGTPPKEMQLLSCTKADLYNIALLEHLAFEHDEFSDLALGRERGSEESLGVRMKQFAKFLEQGEQSQRVGEGVLAGGWYTKAVVWEGGKEVMVGVAGWSLGSGKTVGEGEREVDSVPDVSEVSKVKTREELDEIWGKGSNAQLCEDVFVRGDEYISEACGDRPWLKLNILVVHPKYQRLGIGTRLLEQGIQFADAKGLQTVLGASPWGIGLYRKYGFVDVHVMDIRLDEYEGGEGMGRTSHVIMRRQSRVEVEEKNGTGTGVEPCGI